Protein AF-A0A970LHP4-F1 (afdb_monomer_lite)

Sequence (211 aa):
MPVNESLLIKHRVLFANVSYNLNGQQQGQFRYVIKTGDAMEKYNFDSIVYNGNEVCLGFFEAGFTKGGYEHGQQRQVHIERIDSSFRNLKSASGVTVIWCALIPSIGSSVIGWYKNAEVFRLPNKIPYGEIPGRGDANAGYLYNVISSKQNCVALPYSEIIKSEWFAPRQKYYGFGFGQSNMWYAKEKKSENYVESIMNKISNYSGENLVR

Structure (mmCIF, N/CA/C/O backbone):
data_AF-A0A970LHP4-F1
#
_entry.id   AF-A0A970LHP4-F1
#
loop_
_atom_site.group_PDB
_atom_site.id
_atom_site.type_symbol
_atom_site.label_atom_id
_atom_site.label_alt_id
_atom_site.label_comp_id
_atom_site.label_asym_id
_atom_site.label_entity_id
_atom_site.label_seq_id
_atom_site.pdbx_PDB_ins_code
_atom_site.Cartn_x
_atom_site.Cartn_y
_atom_site.Cartn_z
_atom_site.occupancy
_atom_site.B_iso_or_equiv
_atom_site.auth_seq_id
_atom_site.auth_comp_id
_atom_site.auth_asym_id
_atom_site.auth_atom_id
_atom_site.pdbx_PDB_model_num
ATOM 1 N N . MET A 1 1 ? -8.399 39.048 -13.632 1.00 40.56 1 MET A N 1
ATOM 2 C CA . MET A 1 1 ? -8.906 37.710 -14.002 1.00 40.56 1 MET A CA 1
ATOM 3 C C . MET A 1 1 ? -8.606 36.790 -12.832 1.00 40.56 1 MET A C 1
ATOM 5 O O . MET A 1 1 ? -7.440 36.744 -12.454 1.00 40.56 1 MET A O 1
ATOM 9 N N . PRO A 1 2 ? -9.602 36.163 -12.187 1.00 40.66 2 PRO A N 1
ATOM 10 C CA . PRO A 1 2 ? -9.313 35.241 -11.103 1.00 40.66 2 PRO A CA 1
ATOM 11 C C . PRO A 1 2 ? -8.628 34.009 -11.691 1.00 40.66 2 PRO A C 1
ATOM 13 O O . PRO A 1 2 ? -9.104 33.433 -12.670 1.00 40.66 2 PRO A O 1
ATOM 16 N N . VAL A 1 3 ? -7.475 33.663 -11.122 1.00 41.09 3 VAL A N 1
ATOM 17 C CA . VAL A 1 3 ? -6.798 32.395 -11.374 1.00 41.09 3 VAL A CA 1
ATOM 18 C C . VAL A 1 3 ? -7.794 31.309 -11.000 1.00 41.09 3 VAL A C 1
ATOM 20 O O . VAL A 1 3 ? -8.258 31.255 -9.864 1.00 41.09 3 VAL A O 1
ATOM 23 N N . ASN A 1 4 ? -8.171 30.500 -11.984 1.00 38.59 4 ASN A N 1
ATOM 24 C CA . ASN A 1 4 ? -8.934 29.288 -11.761 1.00 38.59 4 ASN A CA 1
ATOM 25 C C . ASN A 1 4 ? -8.004 28.362 -10.966 1.00 38.59 4 ASN A C 1
ATOM 27 O O . ASN A 1 4 ? -7.164 27.678 -11.550 1.00 38.59 4 ASN A O 1
ATOM 31 N N . GLU A 1 5 ? -8.066 28.433 -9.633 1.00 41.03 5 GLU A N 1
ATOM 32 C CA . GLU A 1 5 ? -7.552 27.386 -8.760 1.00 41.03 5 GLU A CA 1
ATOM 33 C C . GLU A 1 5 ? -8.331 26.132 -9.142 1.00 41.03 5 GLU A C 1
ATOM 35 O O . GLU A 1 5 ? -9.410 25.858 -8.619 1.00 41.03 5 GLU A O 1
ATOM 40 N N . SER A 1 6 ? -7.810 25.385 -10.118 1.00 45.91 6 SER A N 1
ATOM 41 C CA . SER A 1 6 ? -8.167 23.989 -10.271 1.00 45.91 6 SER A CA 1
ATOM 42 C C . SER A 1 6 ? -8.030 23.406 -8.876 1.00 45.91 6 SER A C 1
ATOM 44 O O . SER A 1 6 ? -6.927 23.419 -8.323 1.00 45.91 6 SER A O 1
ATOM 46 N N . LEU A 1 7 ? -9.148 22.989 -8.283 1.00 46.66 7 LEU A N 1
ATOM 47 C CA . LEU A 1 7 ? -9.160 22.156 -7.095 1.00 46.66 7 LEU A CA 1
ATOM 48 C C . LEU A 1 7 ? -8.248 20.973 -7.410 1.00 46.66 7 LEU A C 1
ATOM 50 O O . LEU A 1 7 ? -8.679 20.011 -8.042 1.00 46.66 7 LEU A O 1
ATOM 54 N N . LEU A 1 8 ? -6.969 21.086 -7.045 1.00 50.34 8 LEU A N 1
ATOM 55 C CA . LEU A 1 8 ? -6.023 19.988 -7.072 1.00 50.34 8 LEU A CA 1
ATOM 56 C C . LEU A 1 8 ? -6.699 18.925 -6.228 1.00 50.34 8 LEU A C 1
ATOM 58 O O . LEU A 1 8 ? -6.883 19.114 -5.020 1.00 50.34 8 LEU A O 1
ATOM 62 N N . ILE A 1 9 ? -7.168 17.862 -6.880 1.00 55.53 9 ILE A N 1
ATOM 63 C CA . ILE A 1 9 ? -7.776 16.741 -6.187 1.00 55.53 9 ILE A CA 1
ATOM 64 C C . ILE A 1 9 ? -6.665 16.192 -5.309 1.00 55.53 9 ILE A C 1
ATOM 66 O O . ILE A 1 9 ? -5.752 15.507 -5.765 1.00 55.53 9 ILE A O 1
ATOM 70 N N . LYS A 1 10 ? -6.703 16.558 -4.030 1.00 73.19 10 LYS A N 1
ATOM 71 C CA . LYS A 1 10 ? -5.708 16.111 -3.075 1.00 73.19 10 LYS A CA 1
ATOM 72 C C . LYS A 1 10 ? -5.990 14.647 -2.795 1.00 73.19 10 LYS A C 1
ATOM 74 O O . LYS A 1 10 ? -6.807 14.305 -1.941 1.00 73.19 10 LYS A O 1
ATOM 79 N N . HIS A 1 11 ? -5.335 13.779 -3.552 1.00 87.06 11 HIS A N 1
ATOM 80 C CA . HIS A 1 11 ? -5.466 12.350 -3.365 1.00 87.06 11 HIS A CA 1
ATOM 81 C C . HIS A 1 11 ? -4.929 11.961 -1.981 1.00 87.06 11 HIS A C 1
ATOM 83 O O . HIS A 1 11 ? -3.794 12.273 -1.617 1.00 87.06 11 HIS A O 1
ATOM 89 N N . ARG A 1 12 ? -5.744 11.247 -1.201 1.00 95.75 12 ARG A N 1
ATOM 90 C CA . ARG A 1 12 ? -5.290 10.566 0.016 1.00 95.75 12 ARG A CA 1
ATOM 91 C C . ARG A 1 12 ? -4.608 9.270 -0.401 1.00 95.75 12 ARG A C 1
ATOM 93 O O . ARG A 1 12 ? -5.279 8.251 -0.542 1.00 95.75 12 ARG A O 1
ATOM 100 N N . VAL A 1 13 ? -3.300 9.321 -0.644 1.00 97.44 13 VAL A N 1
ATOM 101 C CA . VAL A 1 13 ? -2.527 8.159 -1.110 1.00 97.44 13 VAL A CA 1
ATOM 102 C C . VAL A 1 13 ? -1.475 7.736 -0.099 1.00 97.44 13 VAL A C 1
ATOM 104 O O . VAL A 1 13 ? -0.893 8.562 0.608 1.00 97.44 13 VAL A O 1
ATOM 107 N N . LEU A 1 14 ? -1.196 6.439 -0.078 1.00 98.44 14 LEU A N 1
ATOM 108 C CA . LEU A 1 14 ? -0.033 5.869 0.585 1.00 98.44 14 LEU A CA 1
ATOM 109 C C . LEU A 1 14 ? 0.544 4.777 -0.309 1.00 98.44 14 LEU A C 1
ATOM 111 O O . LEU A 1 14 ? -0.131 3.795 -0.597 1.00 98.44 14 LEU A O 1
ATOM 115 N N . PHE A 1 15 ? 1.800 4.922 -0.711 1.00 98.50 15 PHE A N 1
ATOM 116 C CA . PHE A 1 15 ? 2.532 3.845 -1.361 1.00 98.50 15 PHE A CA 1
ATOM 117 C C . PHE A 1 15 ? 3.200 2.990 -0.282 1.00 98.50 15 PHE A C 1
ATOM 119 O O . PHE A 1 15 ? 3.928 3.519 0.565 1.00 98.50 15 PHE A O 1
ATOM 126 N N . ALA A 1 16 ? 2.954 1.683 -0.315 1.00 97.19 16 ALA A N 1
ATOM 127 C CA . ALA A 1 16 ? 3.491 0.709 0.627 1.00 97.19 16 ALA A CA 1
ATOM 128 C C . ALA A 1 16 ? 4.321 -0.335 -0.127 1.00 97.19 16 ALA A C 1
ATOM 130 O O . ALA A 1 16 ? 3.810 -1.045 -0.991 1.00 97.19 16 ALA A O 1
ATOM 131 N N . ASN A 1 17 ? 5.612 -0.408 0.185 1.00 93.75 17 ASN A N 1
ATOM 132 C CA . ASN A 1 17 ? 6.533 -1.364 -0.407 1.00 93.75 17 ASN A CA 1
ATOM 133 C C . ASN A 1 17 ? 6.540 -2.658 0.411 1.00 93.75 17 ASN A C 1
ATOM 135 O O . ASN A 1 17 ? 6.850 -2.626 1.602 1.00 93.75 17 ASN A O 1
ATOM 139 N N . VAL A 1 18 ? 6.246 -3.770 -0.253 1.00 91.44 18 VAL A N 1
ATOM 140 C CA . VAL A 1 18 ? 6.190 -5.122 0.310 1.00 91.44 18 VAL A CA 1
ATOM 141 C C . VAL A 1 18 ? 7.114 -6.058 -0.469 1.00 91.44 18 VAL A C 1
ATOM 143 O O . VAL A 1 18 ? 7.677 -5.701 -1.510 1.00 91.44 18 VAL A O 1
ATOM 146 N N . SER A 1 19 ? 7.301 -7.269 0.040 1.00 83.31 19 SER A N 1
ATOM 147 C CA . SER A 1 19 ? 7.942 -8.349 -0.709 1.00 83.31 19 SER A CA 1
ATOM 148 C C . SER A 1 19 ? 7.055 -8.809 -1.862 1.00 83.31 19 SER A C 1
ATOM 150 O O . SER A 1 19 ? 5.833 -8.857 -1.728 1.00 83.31 19 SER A O 1
ATOM 152 N N . TYR A 1 20 ? 7.662 -9.229 -2.971 1.00 77.31 20 TYR A N 1
ATOM 153 C CA . TYR A 1 20 ? 6.917 -9.844 -4.063 1.00 77.31 20 TYR A CA 1
ATOM 154 C C . TYR A 1 20 ? 6.954 -11.367 -3.947 1.00 77.31 20 TYR A C 1
ATOM 156 O O . TYR A 1 20 ? 8.027 -11.947 -3.816 1.00 77.31 20 TYR A O 1
ATOM 164 N N . ASN A 1 21 ? 5.801 -12.025 -4.039 1.00 68.00 21 ASN A N 1
ATOM 165 C CA . ASN A 1 21 ? 5.726 -13.482 -4.131 1.00 68.00 21 ASN A CA 1
ATOM 166 C C . ASN A 1 21 ? 5.485 -13.880 -5.590 1.00 68.00 21 ASN A C 1
ATOM 168 O O . ASN A 1 21 ? 4.354 -13.804 -6.068 1.00 68.00 21 ASN A O 1
ATOM 172 N N . LEU A 1 22 ? 6.533 -14.319 -6.292 1.00 59.84 22 LEU A N 1
ATOM 173 C CA . LEU A 1 22 ? 6.414 -14.871 -7.645 1.00 59.84 22 LEU A CA 1
ATOM 174 C C . LEU A 1 22 ? 6.430 -16.398 -7.553 1.00 59.84 22 LEU A C 1
ATOM 176 O O . LEU A 1 22 ? 7.394 -16.971 -7.053 1.00 59.84 22 LEU A O 1
ATOM 180 N N . ASN A 1 23 ? 5.377 -17.066 -8.031 1.00 50.97 23 ASN A N 1
ATOM 181 C CA . ASN A 1 23 ? 5.288 -18.535 -8.073 1.00 50.97 23 ASN A CA 1
ATOM 182 C C . ASN A 1 23 ? 5.504 -19.226 -6.709 1.00 50.97 23 ASN A C 1
ATOM 184 O O . ASN A 1 23 ? 6.122 -20.284 -6.630 1.00 50.97 23 ASN A O 1
ATOM 188 N N . GLY A 1 24 ? 5.031 -18.614 -5.618 1.00 50.19 24 GLY A N 1
ATOM 189 C CA . GLY A 1 24 ? 5.206 -19.156 -4.265 1.00 50.19 24 GLY A CA 1
ATOM 190 C C . GLY A 1 24 ? 6.610 -18.972 -3.677 1.00 50.19 24 GLY A C 1
ATOM 191 O O . GLY A 1 24 ? 6.859 -19.429 -2.566 1.00 50.19 24 GLY A O 1
ATOM 192 N N . GLN A 1 25 ? 7.514 -18.279 -4.378 1.00 45.88 25 GLN A N 1
ATOM 193 C CA . GLN A 1 25 ? 8.809 -17.875 -3.842 1.00 45.88 25 GLN A CA 1
ATOM 194 C C . GLN A 1 25 ? 8.791 -16.396 -3.475 1.00 45.88 25 GLN A C 1
ATOM 196 O O . GLN A 1 25 ? 8.587 -15.523 -4.325 1.00 45.88 25 GLN A O 1
ATOM 201 N N . GLN A 1 26 ? 9.034 -16.123 -2.196 1.00 55.94 26 GLN A N 1
ATOM 202 C CA . GLN A 1 26 ? 9.143 -14.763 -1.705 1.00 55.94 26 GLN A CA 1
ATOM 203 C C . GLN A 1 26 ? 10.472 -14.145 -2.119 1.00 55.94 26 GLN A C 1
ATOM 205 O O . GLN A 1 26 ? 11.546 -14.596 -1.731 1.00 55.94 26 GLN A O 1
ATOM 210 N N . GLN A 1 27 ? 10.381 -13.077 -2.897 1.00 52.72 27 GLN A N 1
ATOM 211 C CA . GLN A 1 27 ? 11.489 -12.247 -3.332 1.00 52.72 27 GLN A CA 1
ATOM 212 C C . GLN A 1 27 ? 11.374 -10.913 -2.582 1.00 52.72 27 GLN A C 1
ATOM 214 O O . GLN A 1 27 ? 10.509 -10.078 -2.855 1.00 52.72 27 GLN A O 1
ATOM 219 N N . GLY A 1 28 ? 12.220 -10.723 -1.571 1.00 47.97 28 GLY A N 1
ATOM 220 C CA . GLY A 1 28 ? 12.219 -9.529 -0.729 1.00 47.97 28 GLY A CA 1
ATOM 221 C C . GLY A 1 28 ? 13.497 -9.421 0.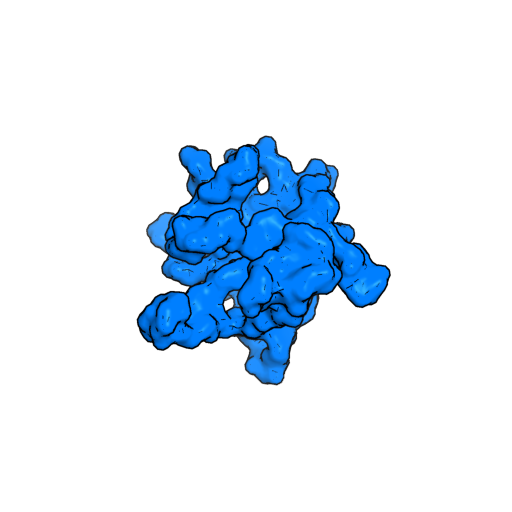098 1.00 47.97 28 GLY A C 1
ATOM 222 O O . GLY A 1 28 ? 14.091 -10.425 0.474 1.00 47.97 28 GLY A O 1
ATOM 223 N N . GLN A 1 29 ? 13.937 -8.194 0.386 1.00 43.19 29 GLN A N 1
ATOM 224 C CA . GLN A 1 29 ? 15.124 -7.936 1.220 1.00 43.19 29 GLN A CA 1
ATOM 225 C C . GLN A 1 29 ? 14.822 -7.948 2.731 1.00 43.19 29 GLN A C 1
ATOM 227 O O . GLN A 1 29 ? 15.694 -7.626 3.541 1.00 43.19 29 GLN A O 1
ATOM 232 N N . PHE A 1 30 ? 13.593 -8.274 3.142 1.00 51.81 30 PHE A N 1
ATOM 233 C CA . PHE A 1 30 ? 13.198 -8.189 4.544 1.00 51.81 30 PHE A CA 1
ATOM 234 C C . PHE A 1 30 ? 13.774 -9.353 5.350 1.00 51.81 30 PHE A C 1
ATOM 236 O O . PHE A 1 30 ? 13.446 -10.518 5.153 1.00 51.81 30 PHE A O 1
ATOM 243 N N . ARG A 1 31 ? 14.637 -9.008 6.309 1.00 44.81 31 ARG A N 1
ATOM 244 C CA . ARG A 1 31 ? 15.364 -9.942 7.183 1.00 44.81 31 ARG A CA 1
ATOM 245 C C . ARG A 1 31 ? 14.440 -10.837 8.026 1.00 44.81 31 ARG A C 1
ATOM 247 O O . ARG A 1 31 ? 14.884 -11.887 8.477 1.00 44.81 31 ARG A O 1
ATOM 254 N N . TYR A 1 32 ? 13.181 -10.431 8.221 1.00 44.97 32 TYR A N 1
ATOM 255 C CA . TYR A 1 32 ? 12.151 -11.213 8.910 1.00 44.97 32 TYR A CA 1
ATOM 256 C C . TYR A 1 32 ? 11.706 -12.428 8.081 1.00 44.97 32 TYR A C 1
ATOM 258 O O . TYR A 1 32 ? 11.742 -13.541 8.585 1.00 44.97 32 TYR A O 1
ATOM 266 N N . VAL A 1 33 ? 11.450 -12.242 6.781 1.00 45.47 33 VAL A N 1
ATOM 267 C CA . VAL A 1 33 ? 11.091 -13.307 5.821 1.00 45.47 33 VAL A CA 1
ATOM 268 C C . VAL A 1 33 ? 12.121 -14.437 5.812 1.00 45.47 33 VAL A C 1
ATOM 270 O O . VAL A 1 33 ? 11.773 -15.613 5.811 1.00 45.47 33 VAL A O 1
ATOM 273 N N . ILE A 1 34 ? 13.402 -14.062 5.863 1.00 41.00 34 ILE A N 1
ATOM 274 C CA . ILE A 1 34 ? 14.539 -14.992 5.881 1.00 41.00 34 ILE A CA 1
ATOM 275 C C . ILE A 1 34 ? 14.577 -15.817 7.181 1.00 41.00 34 ILE A C 1
ATOM 277 O O . ILE A 1 34 ? 15.099 -16.928 7.177 1.00 41.00 34 ILE A O 1
ATOM 281 N N . LYS A 1 35 ? 14.043 -15.293 8.295 1.00 38.44 35 LYS A N 1
ATOM 282 C CA . LYS A 1 35 ? 14.082 -15.949 9.612 1.00 38.44 35 LYS A CA 1
ATOM 283 C C . LYS A 1 35 ? 12.802 -16.721 9.961 1.00 38.44 35 LYS A C 1
ATOM 285 O O . LYS A 1 35 ? 12.909 -17.692 10.700 1.00 38.44 35 LYS A O 1
ATOM 290 N N . THR A 1 36 ? 11.624 -16.304 9.491 1.00 47.25 36 THR A N 1
ATOM 291 C CA . THR A 1 36 ? 10.338 -16.845 9.983 1.00 47.25 36 THR A CA 1
ATOM 292 C C . THR A 1 36 ? 9.591 -17.734 8.997 1.00 47.25 36 THR A C 1
ATOM 294 O O . THR A 1 36 ? 8.662 -18.417 9.413 1.00 47.25 36 THR A O 1
ATOM 297 N N . GLY A 1 37 ? 9.963 -17.757 7.712 1.00 41.53 37 GLY A N 1
ATOM 298 C CA . GLY A 1 37 ? 9.326 -18.622 6.705 1.00 41.53 37 GLY A CA 1
ATOM 299 C C . GLY A 1 37 ? 7.863 -18.281 6.377 1.00 41.53 37 GLY A C 1
ATOM 300 O O . GLY A 1 37 ? 7.288 -18.883 5.473 1.00 41.53 37 GLY A O 1
ATOM 301 N N . ASP A 1 38 ? 7.272 -17.298 7.059 1.00 52.28 38 ASP A N 1
ATOM 302 C CA . ASP A 1 38 ? 5.955 -16.755 6.762 1.00 52.28 38 ASP A CA 1
ATOM 303 C C . ASP A 1 38 ? 5.998 -15.226 6.820 1.00 52.28 38 ASP A C 1
ATOM 305 O O . ASP A 1 38 ? 6.398 -14.624 7.822 1.00 52.28 38 ASP A O 1
ATOM 309 N N . ALA A 1 39 ? 5.599 -14.597 5.721 1.00 56.94 39 ALA A N 1
ATOM 310 C CA . ALA A 1 39 ? 5.425 -13.166 5.649 1.00 56.94 39 ALA A CA 1
ATOM 311 C C . ALA A 1 39 ? 3.949 -12.847 5.529 1.00 56.94 39 ALA A C 1
ATOM 313 O O . ALA A 1 39 ? 3.304 -13.187 4.540 1.00 56.94 39 ALA A O 1
ATOM 314 N N . MET A 1 40 ? 3.455 -12.093 6.502 1.00 68.19 40 MET A N 1
ATOM 315 C CA . MET A 1 40 ? 2.081 -11.594 6.553 1.00 68.19 40 MET A CA 1
ATOM 316 C C . MET A 1 40 ? 1.650 -10.888 5.260 1.00 68.19 40 MET A C 1
ATOM 318 O O . MET A 1 40 ? 0.491 -10.967 4.868 1.00 68.19 40 MET A O 1
ATOM 322 N N . GLU A 1 41 ? 2.604 -10.279 4.548 1.00 74.94 41 GLU A N 1
ATOM 323 C CA . GLU A 1 41 ? 2.404 -9.618 3.253 1.00 74.94 41 GLU A CA 1
ATOM 324 C C . GLU A 1 41 ? 1.860 -10.561 2.160 1.00 74.94 41 GLU A C 1
ATOM 326 O O . GLU A 1 41 ? 1.211 -10.099 1.221 1.00 74.94 41 GLU A O 1
ATOM 331 N N . LYS A 1 42 ? 2.076 -11.885 2.270 1.00 77.50 42 LYS A N 1
ATOM 332 C CA . LYS A 1 42 ? 1.604 -12.868 1.277 1.00 77.50 42 LYS A CA 1
ATOM 333 C C . LYS A 1 42 ? 0.080 -12.963 1.200 1.00 77.50 42 LYS A C 1
ATOM 335 O O . LYS A 1 42 ? -0.443 -13.373 0.169 1.00 77.50 42 LYS A O 1
ATOM 340 N N . TYR A 1 43 ? -0.610 -12.560 2.265 1.00 86.88 43 TYR A N 1
ATOM 341 C CA . TYR A 1 43 ? -2.066 -12.601 2.367 1.00 86.88 43 TYR A CA 1
ATOM 342 C C . TYR A 1 43 ? -2.743 -11.280 1.986 1.00 86.88 43 TYR A C 1
ATOM 344 O O . TYR A 1 43 ? -3.967 -11.205 2.036 1.00 86.88 43 TYR A O 1
ATOM 352 N N . ASN A 1 44 ? -1.988 -10.247 1.584 1.00 93.31 44 ASN A N 1
ATOM 353 C CA . ASN A 1 44 ? -2.560 -8.935 1.259 1.00 93.31 44 ASN A CA 1
ATOM 354 C C . ASN A 1 44 ? -3.696 -9.061 0.220 1.00 93.31 44 ASN A C 1
ATOM 356 O O . ASN A 1 44 ? -4.788 -8.531 0.398 1.00 93.31 44 ASN A O 1
ATOM 360 N N . PHE A 1 45 ? -3.506 -9.864 -0.822 1.00 93.94 45 PHE A N 1
ATOM 361 C CA . PHE A 1 45 ? -4.512 -10.043 -1.873 1.00 93.94 45 PHE A CA 1
ATOM 362 C C . PHE A 1 45 ? -5.362 -11.312 -1.731 1.00 93.94 45 PHE A C 1
ATOM 364 O O . PHE A 1 45 ? -5.978 -11.747 -2.698 1.00 93.94 45 PHE A O 1
ATOM 371 N N . ASP A 1 46 ? -5.391 -11.905 -0.542 1.00 92.44 46 ASP A N 1
ATOM 372 C CA . ASP A 1 46 ? -6.211 -13.072 -0.232 1.00 92.44 46 ASP A CA 1
ATOM 373 C C . ASP A 1 46 ? -7.328 -12.613 0.716 1.00 92.44 46 ASP A C 1
ATOM 375 O O . ASP A 1 46 ? -7.093 -12.322 1.893 1.00 92.44 46 ASP A O 1
ATOM 379 N N . SER A 1 47 ? -8.536 -12.433 0.194 1.00 94.75 47 SER A N 1
ATOM 380 C CA . SER A 1 47 ? -9.663 -11.892 0.953 1.00 94.75 47 SER A CA 1
ATOM 381 C C . SER A 1 47 ? -10.177 -12.887 1.996 1.00 94.75 47 SER A C 1
ATOM 383 O O . SER A 1 47 ? -9.891 -14.084 1.949 1.00 94.75 47 SER A O 1
ATOM 385 N N . ILE A 1 48 ? -10.885 -12.374 3.000 1.00 94.19 48 ILE A N 1
ATOM 386 C CA . ILE A 1 48 ? -11.550 -13.170 4.036 1.00 94.19 48 ILE A CA 1
ATOM 387 C C . ILE A 1 48 ? -12.897 -12.560 4.387 1.00 94.19 48 ILE A C 1
ATOM 389 O O . ILE A 1 48 ? -13.113 -11.360 4.209 1.00 94.19 48 ILE A O 1
ATOM 393 N N . VAL A 1 49 ? -13.769 -13.365 4.991 1.00 94.50 49 VAL A N 1
ATOM 394 C CA . VAL A 1 49 ? -14.913 -12.841 5.737 1.00 94.50 49 VAL A CA 1
ATOM 395 C C . VAL A 1 49 ? -14.432 -12.416 7.122 1.00 94.50 49 VAL A C 1
ATOM 397 O O . VAL A 1 49 ? -14.020 -13.246 7.928 1.00 94.50 49 VAL A O 1
ATOM 400 N N . TYR A 1 50 ? -14.501 -11.121 7.406 1.00 91.31 50 TYR A N 1
ATOM 401 C CA . TYR A 1 50 ? -14.163 -10.539 8.701 1.00 91.31 50 TYR A CA 1
ATOM 402 C C . TYR A 1 50 ? -15.294 -9.609 9.134 1.00 91.31 50 TYR A C 1
ATOM 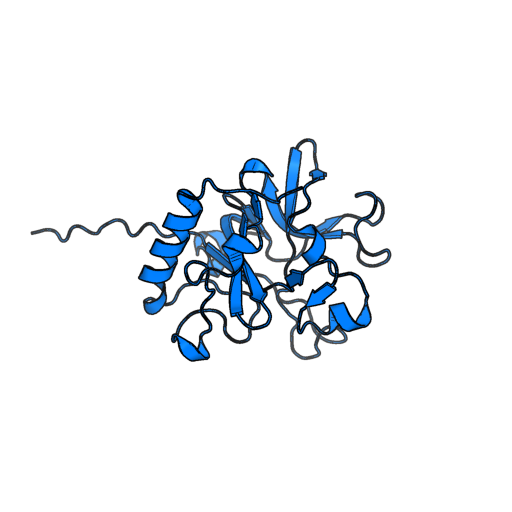404 O O . TYR A 1 50 ? -15.717 -8.734 8.377 1.00 91.31 50 TYR A O 1
ATOM 412 N N . ASN A 1 51 ? -15.834 -9.827 10.337 1.00 89.88 51 ASN A N 1
ATOM 413 C CA . ASN A 1 51 ? -17.012 -9.113 10.847 1.00 89.88 51 ASN A CA 1
ATOM 414 C C . ASN A 1 51 ? -18.188 -9.094 9.847 1.00 89.88 51 ASN A C 1
ATOM 416 O O . ASN A 1 51 ? -18.812 -8.058 9.622 1.00 89.88 51 ASN A O 1
ATOM 420 N N . GLY A 1 52 ? -18.451 -10.237 9.201 1.00 92.38 52 GLY A N 1
ATOM 421 C CA . GLY A 1 52 ? -19.553 -10.410 8.246 1.00 92.38 52 GLY A CA 1
ATOM 422 C C . GLY A 1 52 ? -19.338 -9.786 6.863 1.00 92.38 52 GLY A C 1
ATOM 423 O O . GLY A 1 52 ? -20.240 -9.857 6.036 1.00 92.38 52 GLY A O 1
ATOM 424 N N . ASN A 1 53 ? -18.169 -9.199 6.589 1.00 94.75 53 ASN A N 1
ATOM 425 C CA . ASN A 1 53 ? -17.861 -8.556 5.312 1.00 94.75 53 ASN A CA 1
ATOM 426 C C . ASN A 1 53 ? -16.658 -9.214 4.639 1.00 94.75 53 ASN A C 1
ATOM 428 O O . ASN A 1 53 ? -15.691 -9.573 5.307 1.00 94.75 53 ASN A O 1
ATOM 432 N N . GLU A 1 54 ? -16.694 -9.320 3.312 1.00 97.31 54 GLU A N 1
ATOM 433 C CA . GLU A 1 54 ? -15.550 -9.787 2.532 1.00 97.31 54 GLU A CA 1
ATOM 434 C C . GLU A 1 54 ? -14.537 -8.645 2.340 1.00 97.31 54 GLU A C 1
ATOM 436 O O . GLU A 1 54 ? -14.833 -7.607 1.731 1.00 97.31 54 GLU A O 1
ATOM 441 N N . VAL A 1 55 ? -13.343 -8.808 2.906 1.00 97.94 55 VAL A N 1
ATOM 442 C CA . VAL A 1 55 ? -12.314 -7.763 3.001 1.00 97.94 55 VAL A CA 1
ATOM 443 C C . VAL A 1 55 ? -10.931 -8.303 2.660 1.00 97.94 55 VAL A C 1
ATOM 445 O O . VAL A 1 55 ? -10.647 -9.483 2.855 1.00 97.94 55 VAL A O 1
ATOM 448 N N . CYS A 1 56 ? -10.040 -7.415 2.228 1.00 97.62 56 CYS A N 1
ATOM 449 C CA 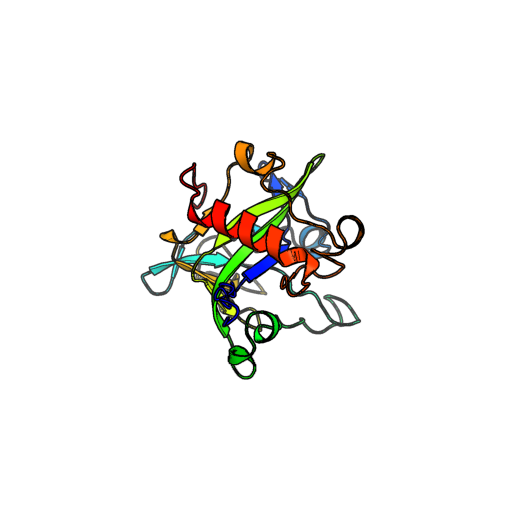. CYS A 1 56 ? -8.603 -7.660 2.256 1.00 97.62 56 CYS A CA 1
ATOM 450 C C . CYS A 1 56 ? -8.008 -7.031 3.518 1.00 97.62 56 CYS A C 1
ATOM 452 O O . CYS A 1 56 ? -8.185 -5.834 3.774 1.00 97.62 56 CYS A O 1
ATOM 454 N N . LEU A 1 57 ? -7.262 -7.831 4.280 1.00 96.38 57 LEU A N 1
ATOM 455 C CA . LEU A 1 57 ? -6.482 -7.372 5.427 1.00 96.38 57 LEU A CA 1
ATOM 456 C C . LEU A 1 57 ? -5.012 -7.261 5.019 1.00 96.38 57 LEU A C 1
ATOM 458 O O . LEU A 1 57 ? -4.295 -8.259 4.976 1.00 96.38 57 LEU A O 1
ATOM 462 N N . GLY A 1 58 ? -4.586 -6.043 4.693 1.00 95.19 58 GLY A N 1
ATOM 463 C CA . GLY A 1 58 ? -3.238 -5.740 4.230 1.00 95.19 58 GLY A CA 1
ATOM 464 C C . GLY A 1 58 ? -2.262 -5.444 5.364 1.00 95.19 58 GLY A C 1
ATOM 465 O O . GLY A 1 58 ? -2.588 -4.754 6.336 1.00 95.19 58 GLY A O 1
ATOM 466 N N . PHE A 1 59 ? -1.035 -5.916 5.191 1.00 93.62 59 PHE A N 1
ATOM 467 C CA . PHE A 1 59 ? 0.097 -5.633 6.054 1.00 93.62 59 PHE A CA 1
ATOM 468 C C . PHE A 1 59 ? 1.292 -5.114 5.245 1.00 93.62 59 PHE A C 1
ATOM 470 O O . PHE A 1 59 ? 1.623 -5.638 4.181 1.00 93.62 59 PHE A O 1
ATOM 477 N N . PHE A 1 60 ? 1.961 -4.099 5.787 1.00 91.56 60 PHE A N 1
ATOM 478 C CA . PHE A 1 60 ? 3.337 -3.736 5.444 1.00 91.56 60 PHE A CA 1
ATOM 479 C C . PHE A 1 60 ? 4.097 -3.358 6.714 1.00 91.56 60 PHE A C 1
ATOM 481 O O . PHE A 1 60 ? 3.542 -2.756 7.640 1.00 91.56 60 PHE A O 1
ATOM 488 N N . GLU A 1 61 ? 5.397 -3.634 6.744 1.00 88.50 61 GLU A N 1
ATOM 489 C CA . GLU A 1 61 ? 6.230 -3.271 7.884 1.00 88.50 61 GLU A CA 1
ATOM 490 C C . GLU A 1 61 ? 6.625 -1.785 7.822 1.00 88.50 61 GLU A C 1
ATOM 492 O O . GLU A 1 61 ? 7.385 -1.355 6.951 1.00 88.50 61 GLU A O 1
ATOM 497 N N . ALA A 1 62 ? 6.165 -0.981 8.786 1.00 87.62 62 ALA A N 1
ATOM 498 C CA . ALA A 1 62 ? 6.570 0.427 8.914 1.00 87.62 62 ALA A CA 1
ATOM 499 C C . ALA A 1 62 ? 8.050 0.611 9.346 1.00 87.62 62 ALA A C 1
ATOM 501 O O . ALA A 1 62 ? 8.564 1.735 9.374 1.00 87.62 62 ALA A O 1
ATOM 502 N N . GLY A 1 63 ? 8.736 -0.496 9.652 1.00 84.94 63 GLY A N 1
ATOM 503 C CA . GLY A 1 63 ? 10.107 -0.584 10.148 1.00 84.94 63 GLY A CA 1
ATOM 504 C C . GLY A 1 63 ? 10.211 -0.436 11.666 1.00 84.94 63 GLY A C 1
ATOM 505 O O . GLY A 1 63 ? 9.225 -0.183 12.354 1.00 84.94 63 GLY A O 1
ATOM 506 N N . PHE A 1 64 ? 11.436 -0.531 12.184 1.00 85.00 64 PHE A N 1
ATOM 507 C CA . PHE A 1 64 ? 11.746 -0.407 13.613 1.00 85.00 64 PHE A CA 1
ATOM 508 C C . PHE A 1 64 ? 12.631 0.812 13.904 1.00 85.00 64 PHE A C 1
ATOM 510 O O . PHE A 1 64 ? 13.324 1.348 13.026 1.00 85.00 64 PHE A O 1
ATOM 517 N N . THR A 1 65 ? 12.597 1.310 15.139 1.00 85.12 65 THR A N 1
ATOM 518 C CA . THR A 1 65 ? 13.581 2.292 15.623 1.00 85.12 65 THR A CA 1
ATOM 519 C C . THR A 1 65 ? 14.983 1.661 15.725 1.00 85.12 65 THR A C 1
ATOM 521 O O . THR A 1 65 ? 15.202 0.504 15.352 1.00 85.12 65 THR A O 1
ATOM 524 N N . LYS A 1 66 ? 15.984 2.443 16.154 1.00 83.50 66 LYS A N 1
ATOM 525 C CA . LYS A 1 66 ? 17.363 1.954 16.315 1.00 83.50 66 LYS A CA 1
ATOM 526 C C . LYS A 1 66 ? 17.367 0.723 17.235 1.00 83.50 66 LYS A C 1
ATOM 528 O O . LYS A 1 66 ? 16.791 0.782 18.311 1.00 83.50 66 LYS A O 1
ATOM 533 N N . GLY A 1 67 ? 18.007 -0.361 16.795 1.00 73.62 67 GLY A N 1
ATOM 534 C CA . GLY A 1 67 ? 17.945 -1.673 17.458 1.00 73.62 67 GLY A CA 1
ATOM 535 C C . GLY A 1 67 ? 17.200 -2.744 16.652 1.00 73.62 67 GLY A C 1
ATOM 536 O O . GLY A 1 67 ? 17.318 -3.924 16.964 1.00 73.62 67 GLY A O 1
ATOM 537 N N . GLY A 1 68 ? 16.499 -2.358 15.577 1.00 76.75 68 GLY A N 1
ATOM 538 C CA . GLY A 1 68 ? 15.844 -3.305 14.669 1.00 76.75 68 GLY A CA 1
ATOM 539 C C . GLY A 1 68 ? 14.697 -4.066 15.337 1.00 76.75 68 GLY A C 1
ATOM 540 O O . GLY A 1 68 ? 14.161 -3.611 16.338 1.00 76.75 68 GLY A O 1
ATOM 541 N N . TYR A 1 69 ? 14.328 -5.220 14.786 1.00 70.94 69 TYR A N 1
ATOM 542 C CA . TYR A 1 69 ? 13.254 -6.060 15.331 1.00 70.94 69 TYR A CA 1
ATOM 543 C C . TYR A 1 69 ? 13.523 -6.520 16.777 1.00 70.94 69 TYR A C 1
ATOM 545 O O . TYR A 1 69 ? 12.605 -6.612 17.580 1.00 70.94 69 TYR A O 1
ATOM 553 N N . GLU A 1 70 ? 14.787 -6.803 17.112 1.00 74.62 70 GLU A N 1
ATOM 554 C CA . GLU A 1 70 ? 15.167 -7.431 18.388 1.00 74.62 70 GLU A CA 1
ATOM 555 C C . GLU A 1 70 ? 15.190 -6.437 19.564 1.00 74.62 70 GLU A C 1
ATOM 557 O O . GLU A 1 70 ? 14.877 -6.810 20.693 1.00 74.62 70 GLU A O 1
ATOM 562 N N . HIS A 1 71 ? 15.551 -5.172 19.317 1.00 78.00 71 HIS A N 1
ATOM 563 C CA . HIS A 1 71 ? 15.756 -4.175 20.382 1.00 78.00 71 HIS A CA 1
ATOM 564 C C . HIS A 1 71 ? 15.084 -2.820 20.118 1.00 78.00 71 HIS A C 1
ATOM 566 O O . HIS A 1 71 ? 15.115 -1.932 20.970 1.00 78.00 71 HIS A O 1
ATOM 572 N N . GLY A 1 72 ? 14.521 -2.630 18.928 1.00 81.25 72 GLY A N 1
ATOM 573 C CA . GLY A 1 72 ? 13.809 -1.421 18.540 1.00 81.25 72 GLY A CA 1
ATOM 574 C C . GLY A 1 72 ? 12.314 -1.507 18.836 1.00 81.25 72 GLY A C 1
ATOM 575 O O . GLY A 1 72 ? 11.756 -2.556 19.135 1.00 81.25 72 GLY A O 1
ATOM 576 N N . GLN A 1 73 ? 11.651 -0.364 18.716 1.00 83.06 73 GLN A N 1
ATOM 577 C CA . GLN A 1 73 ? 10.198 -0.248 18.776 1.00 83.06 73 GLN A CA 1
ATOM 578 C C . GLN A 1 73 ? 9.630 -0.216 17.360 1.00 83.06 73 GLN A C 1
ATOM 580 O O . GLN A 1 73 ? 10.227 0.393 16.464 1.00 83.06 73 GLN A O 1
ATOM 585 N N . GLN A 1 74 ? 8.466 -0.835 17.166 1.00 83.81 74 GLN A N 1
ATOM 586 C CA . GLN A 1 74 ? 7.729 -0.765 15.908 1.00 83.81 74 GLN A CA 1
ATOM 587 C C . GLN A 1 74 ? 7.429 0.703 15.575 1.00 83.81 74 GLN A C 1
ATOM 589 O O . GLN A 1 74 ? 6.867 1.443 16.388 1.00 83.81 74 GLN A O 1
ATOM 594 N N . ARG A 1 75 ? 7.803 1.143 14.372 1.00 89.94 75 ARG A N 1
ATOM 595 C CA . ARG A 1 75 ? 7.440 2.477 13.890 1.00 89.94 75 ARG A CA 1
ATOM 596 C C . ARG A 1 75 ? 5.959 2.526 13.560 1.00 89.94 75 ARG A C 1
ATOM 598 O O . ARG A 1 75 ? 5.356 1.533 13.158 1.00 89.94 75 ARG A O 1
ATOM 605 N N . GLN A 1 76 ? 5.402 3.721 13.685 1.00 93.25 76 GLN A N 1
ATOM 606 C CA . GLN A 1 76 ? 4.018 3.990 13.335 1.00 93.25 76 GLN A CA 1
ATOM 607 C C . GLN A 1 76 ? 3.904 4.472 11.891 1.00 93.25 76 GLN A C 1
ATOM 609 O O . GLN A 1 76 ? 4.803 5.130 11.358 1.00 93.25 76 GLN A O 1
ATOM 614 N N . VAL A 1 77 ? 2.753 4.204 11.283 1.00 96.50 77 VAL A N 1
ATOM 615 C CA . VAL A 1 77 ? 2.319 4.901 10.077 1.00 96.50 77 VAL A CA 1
ATOM 616 C C . VAL A 1 77 ? 1.928 6.322 10.475 1.00 96.50 77 VAL A C 1
ATOM 618 O O . VAL A 1 77 ? 1.046 6.546 11.306 1.00 96.50 77 VAL A O 1
ATOM 621 N N . HIS A 1 78 ? 2.587 7.304 9.874 1.00 95.94 78 HIS A N 1
ATOM 622 C CA . HIS A 1 78 ? 2.329 8.719 10.101 1.00 95.94 78 HIS A CA 1
ATOM 623 C C . HIS A 1 78 ? 1.148 9.170 9.242 1.00 95.94 78 HIS A C 1
ATOM 625 O O . HIS A 1 78 ? 1.325 9.875 8.252 1.00 95.94 78 HIS A O 1
ATOM 631 N N . ILE A 1 79 ? -0.065 8.733 9.583 1.00 97.56 79 ILE A N 1
ATOM 632 C CA . ILE A 1 79 ? -1.277 8.984 8.784 1.00 97.56 79 ILE A CA 1
ATOM 633 C C . ILE A 1 79 ? -1.595 10.478 8.589 1.00 97.56 79 ILE A C 1
ATOM 635 O O . ILE A 1 79 ? -2.201 10.859 7.592 1.00 97.56 79 ILE A O 1
ATOM 639 N N . GLU A 1 80 ? -1.084 11.358 9.452 1.00 97.00 80 GLU A N 1
ATOM 640 C CA . GLU A 1 80 ? -1.125 12.816 9.271 1.00 97.00 80 GLU A CA 1
ATOM 641 C C . GLU A 1 80 ? -0.335 13.309 8.050 1.00 97.00 80 GLU A C 1
ATOM 643 O O . GLU A 1 80 ? -0.480 14.446 7.585 1.00 97.00 80 GLU A O 1
ATOM 648 N N . ARG A 1 81 ? 0.555 12.461 7.533 1.00 96.06 81 ARG A N 1
ATOM 649 C CA . ARG A 1 81 ? 1.255 12.692 6.278 1.00 96.06 81 ARG A CA 1
ATOM 650 C C . ARG A 1 81 ? 0.414 12.298 5.064 1.00 96.06 81 ARG A C 1
ATOM 652 O O . ARG A 1 81 ? 0.757 12.721 3.974 1.00 96.06 81 ARG A O 1
ATOM 659 N N . ILE A 1 82 ? -0.685 11.575 5.227 1.00 96.44 82 ILE A N 1
ATOM 660 C CA . ILE A 1 82 ? -1.659 11.379 4.148 1.00 96.44 82 ILE A CA 1
ATOM 661 C C . ILE A 1 82 ? -2.560 12.617 4.086 1.00 96.44 82 ILE A C 1
ATOM 663 O O . ILE A 1 82 ? -2.654 13.295 3.066 1.00 96.44 82 ILE A O 1
ATOM 667 N N . ASP A 1 83 ? -3.144 12.980 5.226 1.00 95.12 83 ASP A N 1
ATOM 668 C CA . ASP A 1 83 ? -3.989 14.159 5.384 1.00 95.12 83 ASP A CA 1
ATOM 669 C C . ASP A 1 83 ? -3.833 14.696 6.813 1.00 95.12 83 ASP A C 1
ATOM 671 O O . ASP A 1 83 ? -3.867 13.941 7.784 1.00 95.12 83 ASP A O 1
ATOM 675 N N . SER A 1 84 ? -3.651 16.009 6.960 1.00 95.56 84 SER A N 1
ATOM 676 C CA . SER A 1 84 ? -3.437 16.646 8.264 1.00 95.56 84 SER A CA 1
ATOM 677 C C . SER A 1 84 ? -4.620 16.492 9.218 1.00 95.56 84 SER A C 1
ATOM 679 O O . SER A 1 84 ? -4.416 16.556 10.430 1.00 95.56 84 SER A O 1
ATOM 681 N N . SER A 1 85 ? -5.828 16.256 8.696 1.00 95.69 85 SER A N 1
ATOM 682 C CA . SER A 1 85 ? -7.021 15.973 9.506 1.00 95.69 85 SER A CA 1
ATOM 683 C C . SER A 1 85 ? -6.886 14.701 10.359 1.00 95.69 85 SER A C 1
ATOM 685 O O . SER A 1 85 ? -7.537 14.590 11.394 1.00 95.69 85 SER A O 1
ATOM 687 N N . PHE A 1 86 ? -5.974 13.785 10.013 1.00 97.06 86 PHE A N 1
ATOM 688 C CA . PHE A 1 86 ? -5.747 12.535 10.749 1.00 97.06 86 PHE A CA 1
ATOM 689 C C . PHE A 1 86 ? -4.734 12.643 11.907 1.00 97.06 86 PHE A C 1
ATOM 691 O O . PHE A 1 86 ? -4.374 11.633 12.519 1.00 97.06 86 PHE A O 1
ATOM 698 N N . ARG A 1 87 ? -4.253 13.850 12.244 1.00 96.38 87 ARG A N 1
ATOM 699 C CA . ARG A 1 87 ? -3.175 14.062 13.235 1.00 96.38 87 ARG A CA 1
ATOM 700 C C . ARG A 1 87 ? -3.406 13.405 14.592 1.00 96.38 87 ARG A C 1
ATOM 702 O O . ARG A 1 87 ? -2.469 12.827 15.128 1.00 96.38 87 ARG A O 1
ATOM 709 N N . ASN A 1 88 ? -4.632 13.431 15.096 1.00 95.75 88 ASN A N 1
ATOM 710 C CA . ASN A 1 88 ? -4.958 12.901 16.422 1.00 95.75 88 ASN A CA 1
ATOM 711 C C . ASN A 1 88 ? -5.819 11.629 16.360 1.00 95.75 88 ASN A C 1
ATOM 713 O O . ASN A 1 88 ? -6.373 11.211 17.372 1.00 95.75 88 ASN A O 1
ATOM 717 N N . LEU A 1 89 ? -5.956 11.022 15.176 1.00 97.94 89 LEU A N 1
ATOM 718 C CA . LEU A 1 89 ? -6.746 9.806 14.990 1.00 97.94 89 LEU A CA 1
ATOM 719 C C . LEU A 1 89 ? -5.871 8.556 15.071 1.00 97.94 89 LEU A C 1
ATOM 721 O O . LEU A 1 89 ? -4.656 8.619 14.884 1.00 97.94 89 LEU A O 1
ATOM 725 N N . LYS A 1 90 ? -6.499 7.407 15.328 1.00 97.75 90 LYS A N 1
ATOM 726 C CA . LYS A 1 90 ? -5.832 6.092 15.321 1.00 97.75 90 LYS A CA 1
ATOM 727 C C . LYS A 1 90 ? -5.705 5.506 13.913 1.00 97.75 90 LYS A C 1
ATOM 729 O O . LYS A 1 90 ? -4.793 4.717 13.659 1.00 97.75 90 LYS A O 1
ATOM 734 N N . SER A 1 91 ? -6.593 5.917 13.017 1.00 98.31 91 SER A N 1
ATOM 735 C CA . SER A 1 91 ? -6.665 5.466 11.635 1.00 98.31 91 SER A CA 1
ATOM 736 C C . SER A 1 91 ? -7.065 6.601 10.689 1.00 98.31 91 SER A C 1
ATOM 738 O O . SER A 1 91 ? -7.534 7.660 11.114 1.00 98.31 91 SER A O 1
ATOM 740 N N . ALA A 1 92 ? -6.815 6.382 9.402 1.00 98.38 92 ALA A N 1
ATOM 741 C CA . ALA A 1 92 ? -7.171 7.261 8.301 1.00 98.38 92 ALA A CA 1
ATOM 742 C C . ALA A 1 92 ? -8.064 6.504 7.321 1.00 98.38 92 ALA A C 1
ATOM 744 O O . ALA A 1 92 ? -7.630 5.505 6.751 1.00 98.38 92 ALA A O 1
ATOM 745 N N . SER A 1 93 ? -9.286 6.987 7.117 1.00 98.00 93 SER A N 1
ATOM 746 C CA . SER A 1 93 ? -10.252 6.408 6.182 1.00 98.00 93 SER A CA 1
ATOM 747 C C . SER A 1 93 ? -10.228 7.106 4.819 1.00 98.00 93 SER A C 1
ATOM 749 O O . SER A 1 93 ? -9.781 8.251 4.677 1.00 98.00 93 SER A O 1
ATOM 751 N N . GLY A 1 94 ? -10.728 6.412 3.794 1.00 97.81 94 GLY A N 1
ATOM 752 C CA . GLY A 1 94 ? -10.800 6.952 2.435 1.00 97.81 94 GLY A CA 1
ATOM 753 C C . GLY A 1 94 ? -9.431 7.098 1.771 1.00 97.81 94 GLY A C 1
ATOM 754 O O . GLY A 1 94 ? -9.236 8.001 0.959 1.00 97.81 94 GLY A O 1
ATOM 755 N N . VAL A 1 95 ? -8.466 6.251 2.142 1.00 98.56 95 VAL A N 1
ATOM 756 C CA . VAL A 1 95 ? -7.111 6.258 1.579 1.00 98.56 95 VAL A CA 1
ATOM 757 C C . VAL A 1 95 ? -7.031 5.271 0.415 1.00 98.56 95 VAL A C 1
ATOM 759 O O . VAL A 1 95 ? -7.564 4.168 0.492 1.00 98.56 95 VAL A O 1
ATOM 762 N N . THR A 1 96 ? -6.342 5.640 -0.664 1.00 98.69 96 THR A N 1
ATOM 763 C CA . THR A 1 96 ? -5.889 4.669 -1.668 1.00 98.69 96 THR A CA 1
ATOM 764 C C . THR A 1 96 ? -4.489 4.196 -1.297 1.00 98.69 96 THR A C 1
ATOM 766 O O . THR A 1 96 ? -3.527 4.964 -1.369 1.00 98.69 96 THR A O 1
ATOM 769 N N . VAL A 1 97 ? -4.379 2.942 -0.862 1.00 98.81 97 VAL A N 1
ATOM 770 C CA . VAL A 1 97 ? -3.088 2.306 -0.581 1.00 98.81 97 VAL A CA 1
ATOM 771 C C . VAL A 1 97 ? -2.615 1.608 -1.844 1.00 98.81 97 VAL A C 1
ATOM 773 O O . VAL A 1 97 ? -3.302 0.728 -2.353 1.00 98.81 97 VAL A O 1
ATOM 776 N N . ILE A 1 98 ? -1.453 2.004 -2.351 1.00 98.81 98 ILE A N 1
ATOM 777 C CA . ILE A 1 98 ? -0.846 1.448 -3.559 1.00 98.81 98 ILE A CA 1
ATOM 778 C C . ILE A 1 98 ? 0.281 0.519 -3.121 1.00 98.81 98 ILE A C 1
ATOM 780 O O . ILE A 1 98 ? 1.276 0.961 -2.541 1.00 98.81 98 ILE A O 1
ATOM 784 N N . TRP A 1 99 ? 0.109 -0.771 -3.382 1.00 98.12 99 TRP A N 1
ATOM 785 C CA . TRP A 1 99 ? 1.084 -1.794 -3.040 1.00 98.12 99 TRP A CA 1
ATOM 786 C C . TRP A 1 99 ? 2.148 -1.851 -4.124 1.00 98.12 99 TRP A C 1
ATOM 788 O O . TRP A 1 99 ? 1.843 -1.998 -5.309 1.00 98.12 99 TRP A O 1
ATOM 798 N N . CYS A 1 100 ? 3.405 -1.746 -3.720 1.00 97.06 100 CYS A N 1
ATOM 799 C CA . CYS A 1 100 ? 4.550 -1.824 -4.610 1.00 97.06 100 CYS A CA 1
ATOM 800 C C . CYS A 1 100 ? 5.491 -2.930 -4.153 1.00 97.06 100 CYS A C 1
ATOM 802 O O . CYS A 1 100 ? 5.573 -3.230 -2.964 1.00 97.06 100 CYS A O 1
ATOM 804 N N . ALA A 1 101 ? 6.239 -3.500 -5.085 1.00 93.88 101 ALA A N 1
ATOM 805 C CA . ALA A 1 101 ? 7.304 -4.428 -4.752 1.00 93.88 101 ALA A CA 1
ATOM 806 C C . ALA A 1 101 ? 8.469 -4.313 -5.733 1.00 93.88 101 ALA A C 1
ATOM 808 O O . ALA A 1 101 ? 8.343 -3.744 -6.821 1.00 93.88 101 ALA A O 1
ATOM 809 N N . LEU A 1 102 ? 9.624 -4.847 -5.334 1.00 91.38 102 LEU A N 1
ATOM 810 C CA . LEU A 1 102 ? 10.773 -4.998 -6.218 1.00 91.38 102 LEU A CA 1
ATOM 811 C C . LEU A 1 102 ? 10.609 -6.279 -7.041 1.00 91.38 102 LEU A C 1
ATOM 813 O O . LEU A 1 102 ? 10.667 -7.379 -6.499 1.00 91.38 102 LEU A O 1
ATOM 817 N N . ILE A 1 103 ? 10.441 -6.124 -8.349 1.00 89.94 103 ILE A N 1
ATOM 818 C CA . ILE A 1 103 ? 10.286 -7.228 -9.291 1.00 89.94 103 ILE A CA 1
ATOM 819 C C . ILE A 1 103 ? 11.660 -7.566 -9.889 1.00 89.94 103 ILE A C 1
ATOM 821 O O . ILE A 1 103 ? 12.325 -6.663 -10.418 1.00 89.94 103 ILE A O 1
ATOM 825 N N . PRO A 1 104 ? 12.113 -8.834 -9.826 1.00 84.00 104 PRO A N 1
ATOM 826 C CA . PRO A 1 104 ? 13.381 -9.248 -10.423 1.00 84.00 104 PRO A CA 1
ATOM 827 C C . PRO A 1 104 ? 13.489 -8.825 -11.891 1.00 84.00 104 PRO A C 1
ATOM 829 O O . PRO A 1 104 ? 12.535 -8.970 -12.652 1.00 84.00 104 PRO A O 1
ATOM 832 N N . SER A 1 105 ? 14.643 -8.276 -12.276 1.00 85.62 105 SER A N 1
ATOM 833 C CA . SER A 1 105 ? 14.964 -7.801 -13.637 1.00 85.62 105 SER A CA 1
ATOM 834 C C . SER A 1 105 ? 14.122 -6.638 -14.190 1.00 85.62 105 SER A C 1
ATOM 836 O O . SER A 1 105 ? 14.481 -6.094 -15.229 1.00 85.62 105 SER A O 1
ATOM 838 N N . ILE A 1 106 ? 13.057 -6.213 -13.502 1.00 90.88 106 ILE A N 1
ATOM 839 C CA . ILE A 1 106 ? 12.185 -5.100 -13.920 1.00 90.88 106 ILE A CA 1
ATOM 840 C C . ILE A 1 106 ? 12.408 -3.860 -13.048 1.00 90.88 106 ILE A C 1
ATOM 842 O O . ILE A 1 106 ? 12.453 -2.739 -13.549 1.00 90.88 106 ILE A O 1
ATOM 846 N N . GLY A 1 107 ? 12.585 -4.048 -11.739 1.00 92.12 107 GLY A N 1
ATOM 847 C CA . GLY A 1 107 ? 12.673 -2.957 -10.772 1.00 92.12 107 GLY A CA 1
ATOM 848 C C . GLY A 1 107 ? 11.396 -2.794 -9.950 1.00 92.12 107 GLY A C 1
ATOM 849 O O . GLY A 1 107 ? 10.589 -3.711 -9.828 1.00 92.12 107 GLY A O 1
ATOM 850 N N . SER A 1 108 ? 11.250 -1.644 -9.293 1.00 95.12 108 SER A N 1
ATOM 851 C CA . SER A 1 108 ? 10.112 -1.398 -8.404 1.00 95.12 108 SER A CA 1
ATOM 852 C C . SER A 1 108 ? 8.853 -1.135 -9.232 1.00 95.12 108 SER A C 1
ATOM 854 O O . SER A 1 108 ? 8.866 -0.257 -10.093 1.00 95.12 108 SER A O 1
ATOM 856 N N . SER A 1 109 ? 7.777 -1.870 -8.961 1.00 97.31 109 SER A N 1
ATOM 857 C CA . SER A 1 109 ? 6.504 -1.773 -9.682 1.00 97.31 109 SER A CA 1
ATOM 858 C C . SER A 1 109 ? 5.319 -1.800 -8.718 1.00 97.31 109 SER A C 1
ATOM 860 O O . SER A 1 109 ? 5.434 -2.302 -7.597 1.00 97.31 109 SER A O 1
ATOM 862 N N . VAL A 1 110 ? 4.191 -1.242 -9.142 1.00 98.25 110 VAL A N 1
ATOM 863 C CA . VAL A 1 110 ? 2.881 -1.391 -8.512 1.00 98.25 110 VAL A CA 1
ATOM 864 C C . VAL A 1 110 ? 2.389 -2.812 -8.774 1.00 98.25 110 VAL A C 1
ATOM 866 O O . VAL A 1 110 ? 2.390 -3.281 -9.907 1.00 98.25 110 VAL A O 1
ATOM 869 N N . ILE A 1 111 ? 1.969 -3.500 -7.715 1.00 96.81 111 ILE A N 1
ATOM 870 C CA . ILE A 1 111 ? 1.473 -4.885 -7.771 1.00 96.81 111 ILE A CA 1
ATOM 871 C C . ILE A 1 111 ? -0.025 -4.995 -7.472 1.00 96.81 111 ILE A C 1
ATOM 873 O O . ILE A 1 111 ? -0.613 -6.066 -7.585 1.00 96.81 111 ILE A O 1
ATOM 877 N N . GLY A 1 112 ? -0.648 -3.887 -7.081 1.00 98.12 112 GLY A N 1
ATOM 878 C CA . GLY A 1 112 ? -2.054 -3.821 -6.724 1.00 98.12 112 GLY A CA 1
ATOM 879 C C . GLY A 1 112 ? -2.350 -2.611 -5.848 1.00 98.12 112 GLY A C 1
ATOM 880 O O . GLY A 1 112 ? -1.467 -1.808 -5.539 1.00 98.12 112 GLY A O 1
ATOM 881 N N . TRP A 1 113 ? -3.597 -2.471 -5.424 1.00 98.75 113 TRP A N 1
ATOM 882 C CA . TRP A 1 113 ? -4.032 -1.364 -4.573 1.00 98.75 113 TRP A CA 1
ATOM 883 C C . TRP A 1 113 ? -5.297 -1.713 -3.808 1.00 98.75 113 TRP A C 1
ATOM 885 O O . TRP A 1 113 ? -6.083 -2.549 -4.249 1.00 98.75 113 TRP A O 1
ATOM 895 N N . TYR A 1 114 ? -5.526 -1.009 -2.702 1.00 98.69 114 TYR A N 1
ATOM 896 C CA . TYR A 1 114 ? -6.822 -0.936 -2.033 1.00 98.69 114 TYR A CA 1
ATOM 897 C C . TYR A 1 114 ? -7.353 0.491 -2.141 1.00 98.69 114 TYR A C 1
ATOM 899 O O . TYR A 1 114 ? -6.725 1.431 -1.647 1.00 98.69 114 TYR A O 1
ATOM 907 N N . LYS A 1 115 ? -8.521 0.663 -2.759 1.00 98.62 115 LYS A N 1
ATOM 908 C CA . LYS A 1 115 ? -9.272 1.925 -2.723 1.00 98.62 115 LYS A CA 1
ATOM 909 C C . LYS A 1 115 ? -10.081 2.017 -1.430 1.00 98.62 115 LYS A C 1
ATOM 911 O O . LYS A 1 115 ? -10.393 0.996 -0.822 1.00 98.62 115 LYS A O 1
ATOM 916 N N . ASN A 1 116 ? -10.435 3.239 -1.032 1.00 98.00 116 ASN A N 1
ATOM 917 C CA . ASN A 1 116 ? -11.274 3.521 0.142 1.00 98.00 116 ASN A CA 1
ATOM 918 C C . ASN A 1 116 ? -10.865 2.736 1.408 1.00 98.00 116 ASN A C 1
ATOM 920 O O . ASN A 1 116 ? -11.710 2.269 2.167 1.00 98.00 116 ASN A O 1
ATOM 924 N N . ALA A 1 117 ? -9.563 2.545 1.604 1.00 98.69 117 ALA A N 1
ATOM 925 C CA . ALA A 1 117 ? -9.035 1.774 2.709 1.00 98.69 117 ALA A CA 1
ATOM 926 C C . ALA A 1 117 ? -9.050 2.588 4.007 1.00 98.69 117 ALA A C 1
ATOM 928 O O . ALA A 1 117 ? -8.946 3.822 3.998 1.00 98.69 117 ALA A O 1
ATOM 929 N N . GLU A 1 118 ? -9.114 1.868 5.120 1.00 98.69 118 GLU A N 1
ATOM 930 C CA . GLU A 1 118 ? -8.739 2.369 6.432 1.00 98.69 118 GLU A CA 1
ATOM 931 C C . GLU A 1 118 ? -7.298 1.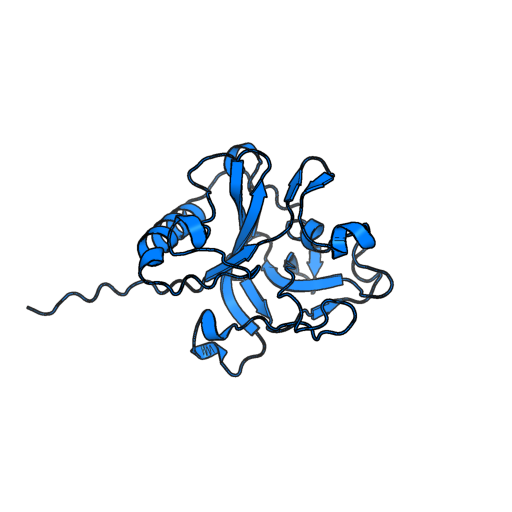943 6.747 1.00 98.69 118 GLU A C 1
ATOM 933 O O . GLU A 1 118 ? -6.951 0.763 6.682 1.00 98.69 118 GLU A O 1
ATOM 938 N N . VAL A 1 119 ? -6.447 2.922 7.065 1.00 98.69 119 VAL A N 1
ATOM 939 C CA . VAL A 1 119 ? -5.024 2.734 7.383 1.00 98.69 119 VAL A CA 1
ATOM 940 C C . VAL A 1 119 ? -4.784 3.054 8.850 1.00 98.69 119 VAL A C 1
ATOM 942 O O . VAL A 1 119 ? -5.080 4.161 9.296 1.00 98.69 119 VAL A O 1
ATOM 945 N N . PHE A 1 120 ? -4.201 2.122 9.595 1.00 98.31 120 PHE A N 1
ATOM 946 C CA . PHE A 1 120 ? -3.955 2.259 11.030 1.00 98.31 120 PHE A CA 1
ATOM 947 C C . PHE A 1 120 ? -2.527 2.732 11.321 1.00 98.31 120 PHE A C 1
ATOM 949 O O . PHE A 1 120 ? -1.576 2.348 10.638 1.00 98.31 120 PHE A O 1
ATOM 956 N N . ARG A 1 121 ? -2.352 3.540 12.379 1.00 96.69 121 ARG A N 1
ATOM 957 C CA . ARG A 1 121 ? -1.016 3.954 12.861 1.00 96.69 121 ARG A CA 1
ATOM 958 C C . ARG A 1 121 ? -0.159 2.766 13.277 1.00 96.69 121 ARG A C 1
ATOM 960 O O . ARG A 1 121 ? 1.040 2.745 13.010 1.00 96.69 121 ARG A O 1
ATOM 967 N N . LEU A 1 122 ? -0.777 1.816 13.968 1.00 93.19 122 LEU A N 1
ATOM 968 C CA . LEU A 1 122 ? -0.159 0.604 14.482 1.00 93.19 122 LEU A CA 1
ATOM 969 C C . LEU A 1 122 ? -0.883 -0.610 13.894 1.00 93.19 122 LEU A C 1
ATOM 971 O O . LEU A 1 122 ? -2.090 -0.519 13.662 1.00 93.19 122 LEU A O 1
ATOM 975 N N . PRO A 1 123 ? -0.183 -1.734 13.669 1.00 92.00 123 PRO A N 1
ATOM 976 C CA . PRO A 1 123 ? -0.837 -2.969 13.264 1.00 92.00 123 PRO A CA 1
ATOM 977 C C . PRO A 1 123 ? -1.874 -3.418 14.299 1.00 92.00 123 PRO A C 1
ATOM 979 O O . PRO A 1 123 ? -1.593 -3.455 15.497 1.00 92.00 123 PRO A O 1
ATOM 982 N N . ASN A 1 124 ? -3.056 -3.789 13.822 1.00 93.56 124 ASN A N 1
ATOM 983 C CA . ASN A 1 124 ? -4.024 -4.572 14.575 1.00 93.56 124 ASN A CA 1
ATOM 984 C C . ASN A 1 124 ? -3.610 -6.047 14.561 1.00 93.56 124 ASN A C 1
ATOM 986 O O . ASN A 1 124 ? -2.926 -6.495 13.638 1.00 93.56 124 ASN A O 1
ATOM 990 N N . LYS A 1 125 ? -4.062 -6.796 15.571 1.00 91.69 125 LYS A N 1
ATOM 991 C CA . LYS A 1 125 ? -3.802 -8.228 15.733 1.00 91.69 125 LYS A CA 1
ATOM 992 C C . LYS A 1 125 ? -5.117 -8.992 15.831 1.00 91.69 125 LYS A C 1
ATOM 994 O O . LYS A 1 125 ? -5.966 -8.647 16.645 1.00 91.69 125 LYS A O 1
ATOM 999 N N . ILE A 1 126 ? -5.228 -10.050 15.043 1.00 91.44 126 ILE A N 1
ATOM 1000 C CA . ILE A 1 126 ? -6.236 -11.099 15.167 1.00 91.44 126 ILE A CA 1
ATOM 1001 C C . ILE A 1 126 ? -5.536 -12.312 15.797 1.00 91.44 126 ILE A C 1
ATOM 1003 O O . ILE A 1 126 ? -4.464 -12.699 15.318 1.00 91.44 126 ILE A O 1
ATOM 1007 N N . PRO A 1 127 ? -6.048 -12.876 16.903 1.00 91.00 127 PRO A N 1
ATOM 1008 C CA . PRO A 1 127 ? -5.463 -14.056 17.530 1.00 91.00 127 PRO A CA 1
ATOM 1009 C C . PRO A 1 127 ? -5.258 -15.230 16.562 1.00 91.00 127 PRO A C 1
ATOM 1011 O O . PRO A 1 127 ? -6.000 -15.417 15.598 1.00 91.00 127 PRO A O 1
ATOM 1014 N N . TYR A 1 128 ? -4.216 -16.025 16.815 1.00 86.31 128 TYR A N 1
ATOM 1015 C CA . TYR A 1 128 ? -3.930 -17.215 16.017 1.00 86.31 128 TYR A CA 1
ATOM 1016 C C . TYR A 1 128 ? -5.110 -18.196 16.058 1.00 86.31 128 TYR A C 1
ATOM 1018 O O . TYR A 1 128 ? -5.679 -18.443 17.120 1.00 86.31 128 TYR A O 1
ATOM 1026 N N . GLY A 1 129 ? -5.458 -18.761 14.900 1.00 86.50 129 GLY A N 1
ATOM 1027 C CA . GLY A 1 129 ? -6.567 -19.705 14.750 1.00 86.50 129 GLY A CA 1
ATOM 1028 C C . GLY A 1 129 ? -7.925 -19.066 14.439 1.00 86.50 129 GLY A C 1
ATOM 1029 O O . GLY A 1 129 ? -8.807 -19.776 13.965 1.00 86.50 129 GLY A O 1
ATOM 1030 N N . GLU A 1 130 ? -8.096 -17.750 14.617 1.00 90.00 130 GLU A N 1
ATOM 1031 C CA . GLU A 1 130 ? -9.354 -17.074 14.251 1.00 90.00 130 GLU A CA 1
ATOM 1032 C C . GLU A 1 130 ? -9.527 -16.913 12.735 1.00 90.00 130 GLU A C 1
ATOM 1034 O O . GLU A 1 130 ? -10.651 -16.912 12.239 1.00 90.00 130 GLU A O 1
ATOM 1039 N N . ILE A 1 131 ? -8.422 -16.822 11.987 1.00 87.12 131 ILE A N 1
ATOM 1040 C CA . ILE A 1 131 ? -8.432 -16.928 10.526 1.00 87.12 131 ILE A CA 1
ATOM 1041 C C . ILE A 1 131 ? -7.790 -18.269 10.155 1.00 87.12 131 ILE A C 1
ATOM 1043 O O . ILE A 1 131 ? -6.567 -18.404 10.267 1.00 87.12 131 ILE A O 1
ATOM 1047 N N . PRO A 1 132 ? -8.578 -19.270 9.718 1.00 83.81 132 PRO A N 1
ATOM 1048 C CA . PRO A 1 132 ? -8.054 -20.585 9.374 1.00 83.81 132 PRO A CA 1
ATOM 1049 C C . PRO A 1 132 ? -6.893 -20.507 8.377 1.00 83.81 132 PRO A C 1
ATOM 1051 O O . PRO A 1 132 ? -6.992 -19.872 7.329 1.00 83.81 132 PRO A O 1
ATOM 1054 N N . GLY A 1 133 ? -5.778 -21.156 8.720 1.00 82.00 133 GLY A N 1
ATOM 1055 C CA . GLY A 1 133 ? -4.588 -21.223 7.869 1.00 82.00 133 GLY A CA 1
ATOM 1056 C C . GLY A 1 133 ? -3.758 -19.937 7.790 1.00 82.00 133 GLY A C 1
ATOM 1057 O O . GLY A 1 133 ? -2.823 -19.898 6.994 1.00 82.00 133 GLY A O 1
ATOM 1058 N N . ARG A 1 134 ? -4.058 -18.899 8.588 1.00 84.06 134 ARG A N 1
ATOM 1059 C CA . ARG A 1 134 ? -3.301 -17.639 8.583 1.00 84.06 134 ARG A CA 1
ATOM 1060 C C . ARG A 1 134 ? -2.835 -17.205 9.972 1.00 84.06 134 ARG A C 1
ATOM 1062 O O . ARG A 1 134 ? -3.476 -17.470 10.986 1.00 84.06 134 ARG A O 1
ATOM 1069 N N . GLY A 1 135 ? -1.750 -16.433 9.977 1.00 75.19 135 GLY A N 1
ATOM 1070 C CA . GLY A 1 135 ? -1.157 -15.856 11.180 1.00 75.19 135 GLY A CA 1
ATOM 1071 C C . GLY A 1 135 ? -0.096 -16.749 11.814 1.00 75.19 135 GLY A C 1
ATOM 1072 O O . GLY A 1 135 ? -0.070 -17.960 11.616 1.00 75.19 135 GLY A O 1
ATOM 1073 N N . ASP A 1 136 ? 0.785 -16.121 12.584 1.00 80.38 136 ASP A N 1
ATOM 1074 C CA . ASP A 1 136 ? 1.823 -16.808 13.351 1.00 80.38 136 ASP A CA 1
ATOM 1075 C C . ASP A 1 136 ? 1.279 -17.243 14.719 1.00 80.38 136 ASP A C 1
ATOM 1077 O O . ASP A 1 136 ? 0.491 -16.523 15.337 1.00 80.38 136 ASP A O 1
ATOM 1081 N N . ALA A 1 137 ? 1.720 -18.395 15.227 1.00 79.00 137 ALA A N 1
ATOM 1082 C CA . ALA A 1 137 ? 1.248 -18.929 16.507 1.00 79.00 137 ALA A CA 1
ATOM 1083 C C . ALA A 1 137 ? 1.536 -17.993 17.699 1.00 79.00 137 ALA A C 1
ATOM 1085 O O . ALA A 1 137 ? 0.772 -17.968 18.663 1.00 79.00 137 ALA A O 1
ATOM 1086 N N . ASN A 1 138 ? 2.600 -17.188 17.628 1.00 75.50 138 ASN A N 1
ATOM 1087 C CA . ASN A 1 138 ? 2.989 -16.255 18.686 1.00 75.50 138 ASN A CA 1
ATOM 1088 C C . ASN A 1 138 ? 2.459 -14.833 18.413 1.00 75.50 138 ASN A C 1
ATOM 1090 O O . ASN A 1 138 ? 1.962 -14.140 19.311 1.00 75.50 138 ASN A O 1
ATOM 1094 N N . ALA A 1 139 ? 2.539 -14.377 17.163 1.00 75.69 139 ALA A N 1
ATOM 1095 C CA . ALA A 1 139 ? 2.212 -13.008 16.778 1.00 75.69 139 ALA A CA 1
ATOM 1096 C C . ALA A 1 139 ? 0.751 -12.813 16.337 1.00 75.69 139 ALA A C 1
ATOM 1098 O O . ALA A 1 139 ? 0.267 -11.683 16.389 1.00 75.69 139 ALA A O 1
ATOM 1099 N N . GLY A 1 140 ? 0.017 -13.881 16.015 1.00 85.88 140 GLY A N 1
ATOM 1100 C CA . GLY A 1 140 ? -1.316 -13.825 15.411 1.00 85.88 140 GLY A CA 1
ATOM 1101 C C . GLY A 1 140 ? -1.282 -13.356 13.954 1.00 85.88 140 GLY A C 1
ATOM 1102 O O . GLY A 1 140 ? -0.229 -13.328 13.313 1.00 85.88 140 GLY A O 1
ATOM 1103 N N . TYR A 1 141 ? -2.445 -12.974 13.424 1.00 88.12 141 TYR A N 1
ATOM 1104 C CA . TYR A 1 141 ? -2.557 -12.316 12.129 1.00 88.12 141 TYR A CA 1
ATOM 1105 C C . TYR A 1 141 ? -2.526 -10.790 12.282 1.00 88.12 141 TYR A C 1
ATOM 1107 O O . TYR A 1 141 ? -3.351 -10.218 12.989 1.00 88.12 141 TYR A O 1
ATOM 1115 N N . LEU A 1 142 ? -1.582 -10.118 11.625 1.00 90.69 142 LEU A N 1
ATOM 1116 C CA . LEU A 1 142 ? -1.370 -8.677 11.715 1.00 90.69 142 LEU A CA 1
ATOM 1117 C C . LEU A 1 142 ? -1.860 -7.980 10.451 1.00 90.69 142 LEU A C 1
ATOM 1119 O O . LEU A 1 142 ? -1.613 -8.454 9.346 1.00 90.69 142 LEU A O 1
ATOM 1123 N N . TYR A 1 143 ? -2.483 -6.816 10.616 1.00 93.69 143 TYR A N 1
ATOM 1124 C CA . TYR A 1 143 ? -2.848 -5.936 9.507 1.00 93.69 143 TYR A CA 1
ATOM 1125 C C . TYR A 1 143 ? -2.798 -4.471 9.939 1.00 93.69 143 TYR A C 1
ATOM 1127 O O . TYR A 1 143 ? -3.145 -4.124 11.065 1.00 93.69 143 TYR A O 1
ATOM 1135 N N . ASN A 1 144 ? -2.369 -3.589 9.045 1.00 96.06 144 ASN A N 1
ATOM 1136 C CA . ASN A 1 144 ? -2.411 -2.134 9.236 1.00 96.06 144 ASN A CA 1
ATOM 1137 C C . ASN A 1 144 ? -3.201 -1.422 8.130 1.00 96.06 144 ASN A C 1
ATOM 1139 O O . ASN A 1 144 ? -3.283 -0.193 8.136 1.00 96.06 144 ASN A O 1
ATOM 1143 N N . VAL A 1 145 ? -3.818 -2.184 7.226 1.00 98.44 145 VAL A N 1
ATOM 1144 C CA . VAL A 1 145 ? -4.724 -1.693 6.191 1.00 98.44 145 VAL A CA 1
ATOM 1145 C C . VAL A 1 145 ? -5.911 -2.646 6.077 1.00 98.44 145 VAL A C 1
ATOM 1147 O O . VAL A 1 145 ? -5.726 -3.859 6.027 1.00 98.44 145 VAL A O 1
ATOM 1150 N N . ILE A 1 146 ? -7.124 -2.111 5.991 1.00 98.50 146 ILE A N 1
ATOM 1151 C CA . ILE A 1 146 ? -8.323 -2.878 5.640 1.00 98.50 146 ILE A CA 1
ATOM 1152 C C . ILE A 1 146 ? -9.079 -2.159 4.530 1.00 98.50 146 ILE A C 1
ATOM 1154 O O . ILE A 1 146 ? -9.224 -0.937 4.547 1.00 98.50 146 ILE A O 1
ATOM 1158 N N . SER A 1 147 ? -9.559 -2.917 3.554 1.00 98.62 147 SER A N 1
ATOM 1159 C CA . SER A 1 147 ? -10.589 -2.452 2.634 1.00 98.62 147 SER A CA 1
ATOM 1160 C C . SER A 1 147 ? -11.471 -3.619 2.233 1.00 98.62 147 SER A C 1
ATOM 1162 O O . SER A 1 147 ? -11.065 -4.779 2.293 1.00 98.62 147 SER A O 1
ATOM 1164 N N . SER A 1 148 ? -12.695 -3.316 1.839 1.00 98.25 148 SER A N 1
ATOM 1165 C CA . SER A 1 148 ? -13.589 -4.307 1.262 1.00 98.25 148 SER A CA 1
ATOM 1166 C C . SER A 1 148 ? -13.001 -4.898 -0.033 1.00 98.25 148 SER A C 1
ATOM 1168 O O . SER A 1 148 ? -12.276 -4.217 -0.762 1.00 98.25 148 SER A O 1
ATOM 1170 N N . LYS A 1 149 ? -13.309 -6.169 -0.330 1.00 97.69 149 LYS A N 1
ATOM 1171 C CA . LYS A 1 149 ? -12.722 -6.911 -1.466 1.00 97.69 149 LYS A CA 1
ATOM 1172 C C . LYS A 1 149 ? -12.913 -6.214 -2.816 1.00 97.69 149 LYS A C 1
ATOM 1174 O O . LYS A 1 149 ? -11.986 -6.146 -3.613 1.00 97.69 149 LYS A O 1
ATOM 1179 N N . GLN A 1 150 ? -14.098 -5.663 -3.061 1.00 97.12 150 GLN A N 1
ATOM 1180 C CA . GLN A 1 150 ? -14.468 -4.972 -4.307 1.00 97.12 150 GLN A CA 1
ATOM 1181 C C . GLN A 1 150 ? -13.610 -3.730 -4.649 1.00 97.12 150 GLN A C 1
ATOM 1183 O O . GLN A 1 150 ? -13.607 -3.260 -5.784 1.00 97.12 150 GLN A O 1
ATOM 1188 N N . ASN A 1 151 ? -12.890 -3.185 -3.671 1.00 98.25 151 ASN A N 1
ATOM 1189 C CA . ASN A 1 151 ? -12.029 -2.017 -3.775 1.00 98.25 151 ASN A CA 1
ATOM 1190 C C . ASN A 1 151 ? -10.560 -2.417 -3.923 1.00 98.25 151 ASN A C 1
ATOM 1192 O O . ASN A 1 151 ? -9.706 -1.546 -4.126 1.00 98.25 151 ASN A O 1
ATOM 1196 N N . CYS A 1 152 ? -10.266 -3.707 -3.795 1.00 98.56 152 CYS A N 1
ATOM 1197 C CA . CYS A 1 152 ? -8.934 -4.265 -3.842 1.00 98.56 152 CYS A CA 1
ATOM 1198 C C . CYS A 1 152 ? -8.668 -4.847 -5.224 1.00 98.56 152 CYS A C 1
ATOM 1200 O O . CYS A 1 152 ? -9.499 -5.557 -5.787 1.00 98.56 152 CYS A O 1
ATOM 1202 N N . VAL A 1 153 ? -7.485 -4.563 -5.756 1.00 98.50 153 VAL A N 1
ATOM 1203 C CA . VAL A 1 153 ? -6.996 -5.159 -6.996 1.00 98.50 153 VAL A CA 1
ATOM 1204 C C . VAL A 1 153 ? -5.604 -5.709 -6.769 1.00 98.50 153 VAL A C 1
ATOM 1206 O O . VAL A 1 153 ? -4.751 -5.014 -6.217 1.00 98.50 153 VAL A O 1
ATOM 1209 N N . ALA A 1 154 ? -5.385 -6.931 -7.237 1.00 97.38 154 ALA A N 1
ATOM 1210 C CA . ALA A 1 154 ? -4.078 -7.542 -7.390 1.00 97.38 154 ALA A CA 1
ATOM 1211 C C . ALA A 1 154 ? -3.802 -7.678 -8.884 1.00 97.38 154 ALA A C 1
ATOM 1213 O O . ALA A 1 154 ? -4.550 -8.355 -9.591 1.00 97.38 154 ALA A O 1
ATOM 1214 N N . LEU A 1 155 ? -2.761 -7.004 -9.364 1.00 96.69 155 LEU A N 1
ATOM 1215 C CA . LEU A 1 155 ? -2.428 -7.020 -10.781 1.00 96.69 155 LEU A CA 1
ATOM 1216 C C . LEU A 1 155 ? -1.842 -8.386 -11.174 1.00 96.69 155 LEU A C 1
ATOM 1218 O O . LEU A 1 155 ? -1.007 -8.925 -10.438 1.00 96.69 155 LEU A O 1
ATOM 1222 N N . PRO A 1 156 ? -2.202 -8.942 -12.344 1.00 94.12 156 PRO A N 1
ATOM 1223 C CA . PRO A 1 156 ? -1.491 -10.085 -12.893 1.00 94.12 156 PRO A CA 1
ATOM 1224 C C . PRO A 1 156 ? -0.074 -9.697 -13.313 1.00 94.12 156 PRO A C 1
ATOM 1226 O O . PRO A 1 156 ? 0.225 -8.539 -13.607 1.00 94.12 156 PRO A O 1
ATOM 1229 N N . TYR A 1 157 ? 0.822 -10.684 -13.377 1.00 92.19 157 TYR A N 1
ATOM 1230 C CA . TYR A 1 157 ? 2.223 -10.449 -13.740 1.00 92.19 157 TYR A CA 1
ATOM 1231 C C . TYR A 1 157 ? 2.371 -9.750 -15.102 1.00 92.19 157 TYR A C 1
ATOM 1233 O O . TYR A 1 157 ? 3.226 -8.881 -15.253 1.00 92.19 157 TYR A O 1
ATOM 1241 N N . SER A 1 158 ? 1.495 -10.069 -16.062 1.00 93.88 158 SER A N 1
ATOM 1242 C CA . SER A 1 158 ? 1.420 -9.428 -17.383 1.00 93.88 158 SER A CA 1
ATOM 1243 C C . SER A 1 158 ? 1.161 -7.918 -17.326 1.00 93.88 158 SER A C 1
ATOM 1245 O O . SER A 1 158 ? 1.576 -7.202 -18.235 1.00 93.88 158 SER A O 1
ATOM 1247 N N . GLU A 1 159 ? 0.512 -7.426 -16.270 1.00 96.19 159 GLU A N 1
ATOM 1248 C CA . GLU A 1 159 ? 0.364 -5.998 -15.987 1.00 96.19 159 GLU A CA 1
ATOM 1249 C C . GLU A 1 159 ? 1.588 -5.466 -15.238 1.00 96.19 159 GLU A C 1
ATOM 1251 O O . GLU A 1 159 ? 2.196 -4.499 -15.681 1.00 96.19 159 GLU A O 1
ATOM 1256 N N . ILE A 1 160 ? 2.013 -6.133 -14.159 1.00 94.88 160 ILE A N 1
ATOM 1257 C CA . ILE A 1 160 ? 3.101 -5.677 -13.269 1.00 94.88 160 ILE A CA 1
ATOM 1258 C C . ILE A 1 160 ? 4.400 -5.348 -14.026 1.00 94.88 160 ILE A C 1
ATOM 1260 O O . ILE A 1 160 ? 5.123 -4.427 -13.636 1.00 94.88 160 ILE A O 1
ATOM 1264 N N . ILE A 1 161 ? 4.720 -6.097 -15.086 1.00 94.56 161 ILE A N 1
ATOM 1265 C CA . ILE A 1 161 ? 5.945 -5.892 -15.877 1.00 94.56 161 ILE A CA 1
ATOM 1266 C C . ILE A 1 161 ? 5.879 -4.704 -16.842 1.00 94.56 161 ILE A C 1
ATOM 1268 O O . ILE A 1 161 ? 6.908 -4.315 -17.398 1.00 94.56 161 ILE A O 1
ATOM 1272 N N . LYS A 1 162 ? 4.696 -4.128 -17.080 1.00 96.44 162 LYS A N 1
ATOM 1273 C CA . LYS A 1 162 ? 4.564 -2.973 -17.967 1.00 96.44 162 LYS A CA 1
ATOM 1274 C C . LYS A 1 162 ? 5.162 -1.745 -17.289 1.00 96.44 162 LYS A C 1
ATOM 1276 O O . LYS A 1 162 ? 4.901 -1.457 -16.121 1.00 96.44 162 LYS A O 1
ATOM 1281 N N . SER A 1 163 ? 5.916 -0.963 -18.057 1.00 95.12 163 SER A N 1
ATOM 1282 C CA . SER A 1 163 ? 6.577 0.256 -17.572 1.00 95.12 163 SER A CA 1
ATOM 1283 C C . SER A 1 163 ? 5.603 1.292 -17.009 1.00 95.12 163 SER A C 1
ATOM 1285 O O . SER A 1 163 ? 5.995 2.139 -16.215 1.00 95.12 163 SER A O 1
ATOM 1287 N N . GLU A 1 164 ? 4.328 1.222 -17.383 1.00 95.50 164 GLU A N 1
ATOM 1288 C CA . GLU A 1 164 ? 3.284 2.126 -16.914 1.00 95.50 164 GLU A CA 1
ATOM 1289 C C . GLU A 1 164 ? 2.926 1.964 -15.430 1.00 95.50 164 GLU A C 1
ATOM 1291 O O . GLU A 1 164 ? 2.358 2.901 -14.862 1.00 95.50 164 GLU A O 1
ATOM 1296 N N . TRP A 1 165 ? 3.283 0.826 -14.827 1.00 97.88 165 TRP A N 1
ATOM 1297 C CA . TRP A 1 165 ? 3.069 0.503 -13.416 1.00 97.88 165 TRP A CA 1
ATOM 1298 C C . TRP A 1 165 ? 4.322 0.706 -12.557 1.00 97.88 165 TRP A C 1
ATOM 1300 O O . TRP A 1 165 ? 4.333 0.309 -11.397 1.00 97.88 165 TRP A O 1
ATOM 1310 N N . PHE A 1 166 ? 5.382 1.337 -13.074 1.00 97.69 166 PHE A N 1
ATOM 1311 C CA . PHE A 1 166 ? 6.606 1.551 -12.297 1.00 97.69 166 PHE A CA 1
ATOM 1312 C C . PHE A 1 166 ? 6.338 2.292 -10.977 1.00 97.69 166 PHE A C 1
ATOM 1314 O O . PHE A 1 166 ? 5.560 3.240 -10.931 1.00 97.69 166 PHE A O 1
ATOM 1321 N N . ALA A 1 167 ? 7.046 1.907 -9.917 1.00 97.75 167 ALA A N 1
ATOM 1322 C CA . ALA A 1 167 ? 7.054 2.610 -8.642 1.00 97.75 167 ALA A CA 1
ATOM 1323 C C . ALA A 1 167 ? 8.363 3.417 -8.502 1.00 97.75 167 ALA A C 1
ATOM 1325 O O . ALA A 1 167 ? 9.459 2.846 -8.532 1.00 97.75 167 ALA A O 1
ATOM 1326 N N . PRO A 1 168 ? 8.306 4.750 -8.352 1.00 97.31 168 PRO A N 1
ATOM 1327 C CA . PRO A 1 168 ? 9.491 5.595 -8.359 1.00 97.31 168 PRO A CA 1
ATOM 1328 C C . PRO A 1 168 ? 10.345 5.381 -7.106 1.00 97.31 168 PRO A C 1
ATOM 1330 O O . PRO A 1 16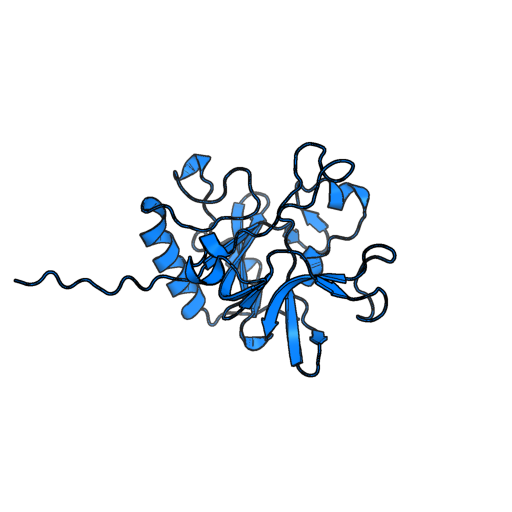8 ? 9.855 5.140 -5.999 1.00 97.31 168 PRO A O 1
ATOM 1333 N N . ARG A 1 169 ? 11.659 5.539 -7.274 1.00 95.50 169 ARG A N 1
ATOM 1334 C CA . ARG A 1 169 ? 12.646 5.561 -6.187 1.00 95.50 169 ARG A CA 1
ATOM 1335 C C . ARG A 1 169 ? 13.296 6.936 -6.120 1.00 95.50 169 ARG A C 1
ATOM 1337 O O . ARG A 1 169 ? 13.796 7.438 -7.131 1.00 95.50 169 ARG A O 1
ATOM 1344 N N . GLN A 1 170 ? 13.389 7.490 -4.913 1.00 95.62 170 GLN A N 1
ATOM 1345 C CA . GLN A 1 170 ? 13.881 8.849 -4.678 1.00 95.62 170 GLN A CA 1
ATOM 1346 C C . GLN A 1 170 ? 15.260 9.096 -5.298 1.00 95.62 170 GLN A C 1
ATOM 1348 O O . GLN A 1 170 ? 15.480 10.141 -5.904 1.00 95.62 170 GLN A O 1
ATOM 1353 N N . LYS A 1 171 ? 16.161 8.108 -5.213 1.00 93.94 171 LYS A N 1
ATOM 1354 C CA . LYS A 1 171 ? 17.523 8.177 -5.763 1.00 93.94 171 LYS A CA 1
ATOM 1355 C C . LYS A 1 171 ? 17.566 8.470 -7.271 1.00 93.94 171 LYS A C 1
ATOM 1357 O O . LYS A 1 171 ? 18.504 9.121 -7.713 1.00 93.94 171 LYS A O 1
ATOM 1362 N N . TYR A 1 172 ? 16.593 7.986 -8.044 1.00 93.69 172 TYR A N 1
ATOM 1363 C CA . TYR A 1 172 ? 16.611 8.086 -9.510 1.00 93.69 172 TYR A CA 1
ATOM 1364 C C . TYR A 1 172 ? 15.704 9.200 -10.036 1.00 93.69 172 TYR A C 1
ATOM 1366 O O . TYR A 1 172 ? 16.064 9.886 -10.986 1.00 93.69 172 TYR A O 1
ATOM 1374 N N . TYR A 1 173 ? 14.550 9.418 -9.400 1.00 94.81 173 TYR A N 1
ATOM 1375 C CA . TYR A 1 173 ? 13.539 10.357 -9.901 1.00 94.81 173 TYR A CA 1
ATOM 1376 C C . TYR A 1 173 ? 13.475 11.666 -9.098 1.00 94.81 173 TYR A C 1
ATOM 1378 O O . TYR A 1 173 ? 12.868 12.644 -9.537 1.00 94.81 173 TYR A O 1
ATOM 1386 N N . GLY A 1 174 ? 14.118 11.735 -7.927 1.00 95.12 174 GLY A N 1
ATOM 1387 C CA . GLY A 1 174 ? 13.988 12.853 -6.982 1.00 95.12 174 GLY A CA 1
ATOM 1388 C C . GLY A 1 174 ? 12.673 12.851 -6.190 1.00 95.12 174 GLY A C 1
ATOM 1389 O O . GLY A 1 174 ? 12.413 13.791 -5.448 1.00 95.12 174 GLY A O 1
ATOM 1390 N N . PHE A 1 175 ? 11.854 11.809 -6.348 1.00 97.00 175 PHE A N 1
ATOM 1391 C CA . PHE A 1 175 ? 10.653 11.492 -5.571 1.00 97.00 175 PHE A CA 1
ATOM 1392 C C . PHE A 1 175 ? 10.449 9.969 -5.569 1.00 97.00 175 PHE A C 1
ATOM 1394 O O . PHE A 1 175 ? 11.116 9.259 -6.328 1.00 97.00 175 PHE A O 1
ATOM 1401 N N . GLY A 1 176 ? 9.550 9.459 -4.731 1.00 97.25 176 GLY A N 1
ATOM 1402 C CA . GLY A 1 176 ? 9.299 8.023 -4.609 1.00 97.25 176 GLY A CA 1
ATOM 1403 C C . GLY A 1 176 ? 9.841 7.425 -3.316 1.00 97.25 176 GLY A C 1
ATOM 1404 O O . GLY A 1 176 ? 10.227 8.140 -2.391 1.00 97.25 176 GLY A O 1
ATOM 1405 N N . PHE A 1 177 ? 9.923 6.097 -3.259 1.00 95.75 177 PHE A N 1
ATOM 1406 C CA . PHE A 1 177 ? 10.465 5.409 -2.089 1.00 95.75 177 PHE A CA 1
ATOM 1407 C C . PHE A 1 177 ? 11.933 5.781 -1.847 1.00 95.75 177 PHE A C 1
ATOM 1409 O O . PHE A 1 177 ? 12.782 5.677 -2.741 1.00 95.75 177 PHE A O 1
ATOM 1416 N N . GLY A 1 178 ? 12.220 6.196 -0.614 1.00 92.25 178 GLY A N 1
ATOM 1417 C CA . GLY A 1 178 ? 13.569 6.354 -0.080 1.00 92.25 178 GLY A CA 1
ATOM 1418 C C . GLY A 1 178 ? 14.008 5.096 0.673 1.00 92.25 178 GLY A C 1
ATOM 1419 O O . GLY A 1 178 ? 13.911 3.982 0.166 1.00 92.25 178 GLY A O 1
ATOM 1420 N N . GLN A 1 179 ? 14.479 5.280 1.908 1.00 88.38 179 GLN A N 1
ATOM 1421 C CA . GLN A 1 179 ? 14.846 4.173 2.807 1.00 88.38 179 GLN A CA 1
ATOM 1422 C C . GLN A 1 179 ? 13.644 3.539 3.528 1.00 88.38 179 GLN A C 1
ATOM 1424 O O . GLN A 1 179 ? 13.776 2.464 4.102 1.00 88.38 179 GLN A O 1
ATOM 1429 N N . SER A 1 180 ? 12.491 4.212 3.549 1.00 90.44 180 SER A N 1
ATOM 1430 C CA . SER A 1 180 ? 11.273 3.700 4.182 1.00 90.44 180 SER A CA 1
ATOM 1431 C C . SER A 1 180 ? 10.467 2.835 3.213 1.00 90.44 180 SER A C 1
ATOM 1433 O O . SER A 1 180 ? 10.420 3.126 2.019 1.00 90.44 180 SER A O 1
ATOM 1435 N N . ASN A 1 181 ? 9.759 1.841 3.755 1.00 90.75 181 ASN A N 1
ATOM 1436 C CA . ASN A 1 181 ? 8.734 1.075 3.039 1.00 90.75 181 ASN A CA 1
ATOM 1437 C C . ASN A 1 181 ? 7.460 1.875 2.753 1.00 90.75 181 ASN A C 1
ATOM 1439 O O . ASN A 1 181 ? 6.550 1.362 2.120 1.00 90.75 181 ASN A O 1
ATOM 1443 N N . MET A 1 182 ? 7.362 3.110 3.238 1.00 95.56 182 MET A N 1
ATOM 1444 C CA . MET A 1 182 ? 6.213 3.978 3.023 1.00 95.56 182 MET A CA 1
ATOM 1445 C C . MET A 1 182 ? 6.638 5.203 2.231 1.00 95.56 182 MET A C 1
ATOM 1447 O O . MET A 1 182 ? 7.650 5.839 2.545 1.00 95.56 182 MET A O 1
ATOM 1451 N N . TRP A 1 183 ? 5.810 5.596 1.274 1.00 97.69 183 TRP A N 1
ATOM 1452 C CA . TRP A 1 183 ? 5.939 6.873 0.598 1.00 97.69 183 TRP A CA 1
ATOM 1453 C C . TRP A 1 183 ? 4.583 7.583 0.530 1.00 97.69 183 TRP A C 1
ATOM 1455 O O . TRP A 1 183 ? 3.589 7.041 0.061 1.00 97.69 183 TRP A O 1
ATOM 1465 N N . TYR A 1 184 ? 4.554 8.814 1.047 1.00 96.94 184 TYR A N 1
ATOM 1466 C CA . TYR A 1 184 ? 3.342 9.630 1.204 1.00 96.94 184 TYR A CA 1
ATOM 1467 C C . TYR A 1 184 ? 3.093 10.583 0.024 1.00 96.94 184 TYR A C 1
ATOM 1469 O O . TYR A 1 184 ? 2.157 11.370 0.092 1.00 96.94 184 TYR A O 1
ATOM 1477 N N . ALA A 1 185 ? 3.969 10.572 -0.990 1.00 95.75 185 ALA A N 1
ATOM 1478 C CA . ALA A 1 185 ? 3.869 11.387 -2.204 1.00 95.75 185 ALA A CA 1
ATOM 1479 C C . ALA A 1 185 ? 3.509 12.866 -1.954 1.00 95.75 185 ALA A C 1
ATOM 1481 O O . ALA A 1 185 ? 2.579 13.416 -2.534 1.00 95.75 185 ALA A O 1
ATOM 1482 N N . LYS A 1 186 ? 4.247 13.509 -1.038 1.00 92.19 186 LYS A N 1
ATOM 1483 C CA . LYS A 1 186 ? 4.052 14.929 -0.685 1.00 92.19 186 LYS A CA 1
ATOM 1484 C C . LYS A 1 186 ? 4.898 15.878 -1.525 1.00 92.19 186 LYS A C 1
ATOM 1486 O O . LYS A 1 186 ? 4.754 17.094 -1.431 1.00 92.19 186 LYS A O 1
ATOM 1491 N N . GLU A 1 187 ? 5.866 15.338 -2.246 1.00 93.12 187 GLU A N 1
ATOM 1492 C CA . GLU A 1 187 ? 6.803 16.111 -3.031 1.00 93.12 187 GLU A CA 1
ATOM 1493 C C . GLU A 1 187 ? 6.077 16.713 -4.234 1.00 93.12 187 GLU A C 1
ATOM 1495 O O . GLU A 1 187 ? 5.486 15.973 -5.016 1.00 93.12 187 GLU A O 1
ATOM 1500 N N . LYS A 1 188 ? 6.201 18.028 -4.452 1.00 92.56 188 LYS A N 1
ATOM 1501 C CA . LYS A 1 188 ? 5.631 18.703 -5.633 1.00 92.56 188 LYS A CA 1
ATOM 1502 C C . LYS A 1 188 ? 6.023 18.016 -6.949 1.00 92.56 188 LYS A C 1
ATOM 1504 O O . LYS A 1 188 ? 5.222 17.863 -7.858 1.00 92.56 188 LYS A O 1
ATOM 1509 N N . LYS A 1 189 ? 7.260 17.509 -7.027 1.00 95.44 189 LYS A N 1
ATOM 1510 C CA . LYS A 1 189 ? 7.775 16.772 -8.195 1.00 95.44 189 LYS A CA 1
ATOM 1511 C C . LYS A 1 189 ? 7.002 15.476 -8.499 1.00 95.44 189 LYS A C 1
ATOM 1513 O O . LYS A 1 189 ? 7.105 14.962 -9.606 1.00 95.44 189 LYS A O 1
ATOM 1518 N N . SER A 1 190 ? 6.262 14.943 -7.528 1.00 95.94 190 SER A N 1
ATOM 1519 C CA . SER A 1 190 ? 5.479 13.717 -7.680 1.00 95.94 190 SER A CA 1
ATOM 1520 C C . SER A 1 190 ? 4.041 13.938 -8.147 1.00 95.94 190 SER A C 1
ATOM 1522 O O . SER A 1 190 ? 3.414 12.958 -8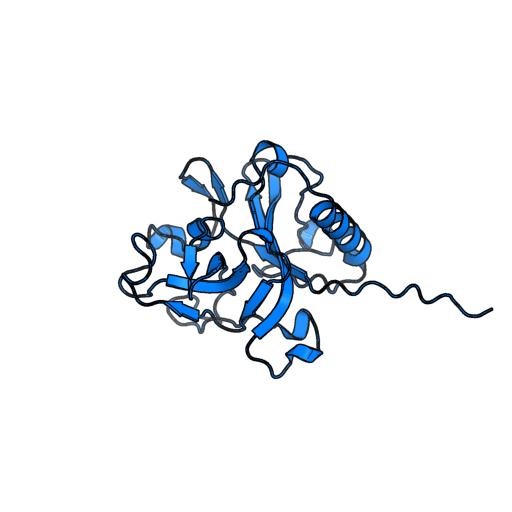.530 1.00 95.94 190 SER A O 1
ATOM 1524 N N . GLU A 1 191 ? 3.534 15.178 -8.175 1.00 95.00 191 GLU A N 1
ATOM 1525 C CA . GLU A 1 191 ? 2.124 15.493 -8.480 1.00 95.00 191 GLU A CA 1
ATOM 1526 C C . GLU A 1 191 ? 1.658 14.850 -9.794 1.00 95.00 191 GLU A C 1
ATOM 1528 O O . GLU A 1 191 ? 0.755 14.018 -9.777 1.00 95.00 191 GLU A O 1
ATOM 1533 N N . ASN A 1 192 ? 2.368 15.096 -10.902 1.00 95.56 192 ASN A N 1
ATOM 1534 C CA . ASN A 1 192 ? 2.031 14.515 -12.210 1.00 95.56 192 ASN A CA 1
ATOM 1535 C C . ASN A 1 192 ? 2.049 12.976 -12.210 1.00 95.56 192 ASN A C 1
ATOM 1537 O O . ASN A 1 192 ? 1.255 12.333 -12.896 1.00 95.56 192 ASN A O 1
ATOM 1541 N N . TYR A 1 193 ? 2.973 12.367 -11.460 1.00 97.38 193 TYR A N 1
ATOM 1542 C CA . TYR A 1 193 ? 3.032 10.911 -11.340 1.00 97.38 193 TYR A CA 1
ATOM 1543 C C . TYR A 1 193 ? 1.833 10.383 -10.544 1.00 97.38 193 TYR A C 1
ATOM 1545 O O . TYR A 1 193 ? 1.211 9.411 -10.968 1.00 97.38 193 TYR A O 1
ATOM 1553 N N . VAL A 1 194 ? 1.496 11.029 -9.421 1.00 97.44 194 VAL A N 1
ATOM 1554 C CA . VAL A 1 194 ? 0.353 10.656 -8.578 1.00 97.44 194 VAL A CA 1
ATOM 1555 C C . VAL A 1 194 ? -0.949 10.791 -9.361 1.00 97.44 194 VAL A C 1
ATOM 1557 O O . VAL A 1 194 ? -1.736 9.853 -9.369 1.00 97.44 194 VAL A O 1
ATOM 1560 N N . GLU A 1 195 ? -1.161 11.892 -10.077 1.00 96.50 195 GLU A N 1
ATOM 1561 C CA . GLU A 1 195 ? -2.346 12.064 -10.924 1.00 96.50 195 GLU A CA 1
ATOM 1562 C C . GLU A 1 195 ? -2.430 10.975 -12.001 1.00 96.50 195 GLU A C 1
ATOM 1564 O O . GLU A 1 195 ? -3.468 10.330 -12.163 1.00 96.50 195 GLU A O 1
ATOM 1569 N N . SER A 1 196 ? -1.319 10.701 -12.694 1.00 96.75 196 SER A N 1
ATOM 1570 C CA . SER A 1 196 ? -1.272 9.671 -13.735 1.00 96.75 196 SER A CA 1
ATOM 1571 C C . SER A 1 196 ? -1.590 8.276 -13.190 1.00 96.75 196 SER A C 1
ATOM 1573 O O . SER A 1 196 ? -2.421 7.568 -13.766 1.00 96.75 196 SER A O 1
ATOM 1575 N N . ILE A 1 197 ? -0.970 7.870 -12.075 1.00 98.12 197 ILE A N 1
ATOM 1576 C CA . ILE A 1 197 ? -1.191 6.537 -11.501 1.00 98.12 197 ILE A CA 1
ATOM 1577 C C . ILE A 1 197 ? -2.586 6.414 -10.881 1.00 98.12 197 ILE A C 1
ATOM 1579 O O . ILE A 1 197 ? -3.228 5.381 -11.044 1.00 98.12 197 ILE A O 1
ATOM 1583 N N . MET A 1 198 ? -3.109 7.472 -10.253 1.00 98.00 198 MET A N 1
ATOM 1584 C CA . MET A 1 198 ? -4.473 7.486 -9.719 1.00 98.00 198 MET A CA 1
ATOM 1585 C C . MET A 1 198 ? -5.519 7.412 -10.835 1.00 98.00 198 MET A C 1
ATOM 1587 O O . MET A 1 198 ? -6.517 6.702 -10.688 1.00 98.00 198 MET A O 1
ATOM 1591 N N . ASN A 1 199 ? -5.279 8.075 -11.970 1.00 97.06 199 ASN A N 1
ATOM 1592 C CA . ASN A 1 199 ? -6.133 7.957 -13.148 1.00 97.06 199 ASN A CA 1
ATOM 1593 C C . ASN A 1 199 ? -6.111 6.527 -13.715 1.00 97.06 199 ASN A C 1
ATOM 1595 O O . ASN A 1 199 ? -7.164 5.966 -14.009 1.00 97.06 199 ASN A O 1
ATOM 1599 N N . LYS A 1 200 ? -4.933 5.896 -13.806 1.00 97.31 200 LYS A N 1
ATOM 1600 C CA . LYS A 1 200 ? -4.812 4.488 -14.228 1.00 97.31 200 LYS A CA 1
ATOM 1601 C C . LYS A 1 200 ? -5.557 3.542 -13.291 1.00 97.31 200 LYS A C 1
ATOM 1603 O O . LYS A 1 200 ? -6.351 2.736 -13.755 1.00 97.31 200 LYS A O 1
ATOM 1608 N N . ILE A 1 201 ? -5.358 3.684 -11.981 1.00 98.00 201 ILE A N 1
ATOM 1609 C CA . ILE A 1 201 ? -6.046 2.892 -10.949 1.00 98.00 201 ILE A CA 1
ATOM 1610 C C . ILE A 1 201 ? -7.569 3.052 -11.043 1.00 98.00 201 ILE A C 1
ATOM 1612 O O . ILE A 1 201 ? -8.311 2.084 -10.888 1.00 98.00 201 ILE A O 1
ATOM 1616 N N . SER A 1 202 ? -8.048 4.272 -11.297 1.00 96.31 202 SER A N 1
ATOM 1617 C CA . SER A 1 202 ? -9.485 4.558 -11.378 1.00 96.31 202 SER A CA 1
ATOM 1618 C C . SER A 1 202 ? -10.134 3.961 -12.627 1.00 96.31 202 SER A C 1
ATOM 1620 O O . SER A 1 202 ? -11.284 3.539 -12.555 1.00 96.31 202 SER A O 1
ATOM 1622 N N . ASN A 1 203 ? -9.392 3.886 -13.736 1.00 97.12 203 ASN A N 1
ATOM 1623 C CA . ASN A 1 203 ? -9.869 3.356 -15.018 1.00 97.12 203 ASN A CA 1
ATOM 1624 C C . ASN A 1 203 ? -9.481 1.889 -15.267 1.00 97.12 203 ASN A C 1
ATOM 1626 O O . ASN A 1 203 ? -9.798 1.339 -16.323 1.00 97.12 203 ASN A O 1
ATOM 1630 N N . TYR A 1 204 ? -8.786 1.246 -14.326 1.00 97.75 204 TYR A N 1
ATOM 1631 C CA . TYR A 1 204 ? -8.393 -0.147 -14.474 1.00 97.75 204 TYR A CA 1
ATOM 1632 C C . TYR A 1 204 ? -9.626 -1.053 -14.499 1.00 97.75 204 TYR A C 1
ATOM 1634 O O . TYR A 1 204 ? -10.413 -1.086 -13.554 1.00 97.75 204 TYR A O 1
ATOM 1642 N N . SER A 1 205 ? -9.758 -1.803 -15.586 1.00 96.19 205 SER A N 1
ATOM 1643 C CA . SER A 1 205 ? -10.839 -2.763 -15.843 1.00 96.19 205 SER A CA 1
ATOM 1644 C C . SER A 1 205 ? -10.300 -4.137 -16.257 1.00 96.19 205 SER A C 1
ATOM 1646 O O . SER A 1 205 ? -11.038 -4.968 -16.779 1.00 96.19 205 SER A O 1
ATOM 1648 N N . GLY A 1 206 ? -8.998 -4.360 -16.048 1.00 96.00 206 GLY A N 1
ATOM 1649 C CA . GLY A 1 206 ? -8.338 -5.624 -16.341 1.00 96.00 206 GLY A CA 1
ATOM 1650 C C . GLY A 1 206 ? -8.616 -6.703 -15.295 1.00 96.00 206 GLY A C 1
ATOM 1651 O O . GLY A 1 206 ? -9.441 -6.548 -14.393 1.00 96.00 206 GLY A O 1
ATOM 1652 N N . GLU A 1 207 ? -7.895 -7.811 -15.431 1.00 96.31 207 GLU A N 1
ATOM 1653 C CA . GLU A 1 207 ? -7.985 -8.955 -14.528 1.00 96.31 207 GLU A CA 1
ATOM 1654 C C . GLU A 1 207 ? -7.631 -8.581 -13.080 1.00 96.31 207 GLU A C 1
ATOM 1656 O O . GLU A 1 207 ? -6.647 -7.898 -12.809 1.00 96.31 207 GLU A O 1
ATOM 1661 N N . ASN A 1 208 ? -8.418 -9.074 -12.126 1.00 96.38 208 ASN A N 1
ATOM 1662 C CA . ASN A 1 208 ? -8.152 -8.900 -10.706 1.00 96.38 208 ASN A CA 1
ATOM 1663 C C . ASN A 1 208 ? -7.839 -10.254 -10.066 1.00 96.38 208 ASN A C 1
ATOM 1665 O O . ASN A 1 208 ? -8.701 -11.128 -10.028 1.00 96.38 208 ASN A O 1
ATOM 1669 N N . LEU A 1 209 ? -6.625 -10.402 -9.533 1.00 95.56 209 LEU A N 1
ATOM 1670 C CA . LEU A 1 209 ? -6.168 -11.635 -8.889 1.00 95.56 209 LEU A CA 1
ATOM 1671 C C . LEU A 1 209 ? -6.453 -11.707 -7.382 1.00 95.56 209 LEU A C 1
ATOM 1673 O O . LEU A 1 209 ? -5.937 -12.614 -6.725 1.00 95.56 209 LEU A O 1
ATOM 1677 N N . VAL A 1 210 ? -7.223 -10.769 -6.812 1.00 94.50 210 VAL A N 1
ATOM 1678 C CA . VAL A 1 210 ? -7.670 -10.896 -5.417 1.00 94.50 210 VAL A CA 1
ATOM 1679 C C . VAL A 1 210 ? -8.496 -12.172 -5.282 1.00 94.50 210 VAL A C 1
ATOM 1681 O O . VAL A 1 210 ? -9.486 -12.348 -5.994 1.00 94.50 210 VAL A O 1
ATOM 1684 N N . ARG A 1 211 ? -8.070 -13.054 -4.379 1.00 86.56 211 ARG A N 1
ATOM 1685 C CA . ARG A 1 211 ? -8.712 -14.350 -4.124 1.00 86.56 211 ARG A CA 1
ATOM 1686 C C . ARG A 1 211 ? -9.809 -14.191 -3.086 1.00 86.56 211 ARG A C 1
ATOM 1688 O O . ARG A 1 211 ? -9.567 -13.456 -2.108 1.00 86.56 211 ARG A O 1
#

Secondary structure (DSSP, 8-state):
------------EEEEEE-EEETTEEE---HHHHHHS--GGGGTT--EEETTEEEEEE-----BSTTHHHHSPBPPP-GGGT-GGGTT-SEEEEEEEEEEEEETTTEEEEEEEEEEEEEEEEEEEEPTTSSTT-SBTTTBEEEEEEEEGGGEEE--HHHHTSGGGBPPBHHHHSSSB-SSSEE----GGGHHHHHHHHHHHHH--S-----

pLDDT: mean 86.74, std 16.64, range [38.44, 98.81]

Foldseek 3Di:
DDDPPPPLVLALEKEFEDWDQDPNDTHDPDPVCVPPVDDLQVQQLAWDQDPNATKGFHDGQQWFDPPGPNPTDGFWDCSCLSPVVCRPPQKDWQYKYFYWYQDPPQGIFTFKIAGRKIFGRAWDFDAAPPDPPDQDNPGHRTGRIMDGNVRIFGDDPVVRNDPLGHFDECVPQVAGDYPGSMHSQPDPSCSVVCVSVVVCSVPDPDDGPRD

Radius of gyration: 17.11 Å; chains: 1; bounding box: 38×59×38 Å